Protein AF-A0A813NH40-F1 (afdb_monomer)

Mean predicted aligned error: 5.89 Å

InterPro domains:
  IPR031962 Domain of unknown function DUF4781 [PF16013] (97-171)

Organism: NCBI:txid104777

Foldseek 3Di:
DDPVVLVVVLQVVQVVLLVVCAPPQWDKDFLPPCLVVQLVVLLCQLPNDDPDDDPVSSVLSVLLSVLQSVAQDDPRMGIKDKWWKWKDAPDDDTDIWIKMWHDGNPVDPDSQTWIQTSNRDIARAPVSCVQAVADARMKIKTFPRNTFDNDPGTHIDIDGRNPRDDDPVVCVPPPD

Radius of gyration: 16.14 Å; Cα contacts (8 Å, |Δi|>4): 295; chains: 1; bounding box: 41×38×46 Å

Secondary structure (DSSP, 8-state):
--HHHHHHHHHHHHHHHHHHHTT-S-EEEETTT-HHHHHHHHHHHHH-S-SS--HHHHHHHHHHHHHHHHHHEETTEEEEEEEEEEEE-SSSS-EEEEEEEEE--SSS----EEEEETT--EESSHHHHHHH-B-TT-EEEEEGGG---SSSS--EEEEE-TT---B-TTGGGT--

Nearest PDB structures (foldseek):
  8day-assembly3_C  TM=4.175E-01  e=4.843E+00  Fusarium fujikuroi

Solvent-accessible surface area (backbone atoms only — not comparable to full-atom values): 10095 Å² total; per-residue (Å²): 117,55,72,69,62,47,54,54,53,44,51,54,50,52,37,52,53,30,60,74,49,44,85,54,81,56,47,78,37,46,64,83,82,36,53,66,58,54,40,53,49,48,37,37,67,75,72,41,91,66,97,73,78,54,73,71,54,49,49,55,35,49,56,41,43,52,49,46,55,70,56,8,41,47,90,67,30,27,34,38,38,81,46,61,37,35,34,40,46,106,68,62,81,66,47,77,44,52,32,39,35,22,36,48,69,77,91,60,96,64,88,52,32,35,36,32,40,86,86,54,53,76,24,82,34,60,67,51,35,68,71,57,65,28,52,68,53,23,35,39,37,36,43,44,88,77,39,74,41,80,52,99,63,61,50,66,46,78,46,81,24,63,87,44,87,51,84,51,85,72,52,90,78,78,76,130

Sequence (176 aa):
MDLVKWKENAKVSQQNFSNLLNDRVWEQYDSKNEKNLIWNKIAFVICGCKEVYADEEKKIIDELLEKCVKYGKKGDYIYIAFLFVCAYKNSDEGIQIPLIRVMKDDGKQSVDSYFIDHFGRVYFDWSNFLEENVLDGWWICVPKNGLYSVTEEVEIEFYNQTDKGKILKEVDKHCF

pLDDT: mean 87.05, std 13.87, range [34.22, 98.0]

Structure (mmCIF, N/CA/C/O backbone):
data_AF-A0A813NH40-F1
#
_entry.id   AF-A0A813NH40-F1
#
loop_
_atom_site.group_PDB
_atom_site.id
_atom_site.type_symbol
_atom_site.label_atom_id
_atom_site.label_alt_id
_atom_site.label_comp_id
_atom_site.label_asym_id
_atom_site.label_entity_id
_atom_site.label_seq_id
_atom_site.pdbx_PDB_ins_code
_atom_site.Cartn_x
_atom_site.Cartn_y
_atom_site.Cartn_z
_atom_site.occupancy
_atom_site.B_iso_or_equiv
_atom_site.auth_seq_id
_atom_site.auth_comp_id
_atom_site.auth_asym_id
_atom_site.auth_atom_id
_atom_site.pdbx_PDB_model_num
ATOM 1 N N . MET A 1 1 ? 6.278 -1.367 -24.260 1.00 77.12 1 MET A N 1
ATOM 2 C CA . MET A 1 1 ? 6.778 -0.080 -23.716 1.00 77.12 1 MET A CA 1
ATOM 3 C C . MET A 1 1 ? 8.206 -0.308 -23.246 1.00 77.12 1 MET A C 1
ATOM 5 O O . MET A 1 1 ? 8.440 -1.386 -22.731 1.00 77.12 1 MET A O 1
ATOM 9 N N . ASP A 1 2 ? 9.153 0.609 -23.464 1.00 88.94 2 ASP A N 1
ATOM 10 C CA . ASP A 1 2 ? 10.517 0.441 -22.929 1.00 88.94 2 ASP A CA 1
ATOM 11 C C . ASP A 1 2 ? 10.628 0.912 -21.466 1.00 88.94 2 ASP A C 1
ATOM 13 O O . ASP A 1 2 ? 9.738 1.586 -20.940 1.00 88.94 2 ASP A O 1
ATOM 17 N N . LEU A 1 3 ? 11.736 0.556 -20.808 1.00 90.44 3 LEU A N 1
ATOM 18 C CA . LEU A 1 3 ? 11.973 0.859 -19.396 1.00 90.44 3 LEU A CA 1
ATOM 19 C C . LEU A 1 3 ? 11.990 2.366 -19.097 1.00 90.44 3 LEU A C 1
ATOM 21 O O . LEU A 1 3 ? 11.545 2.768 -18.024 1.00 90.44 3 LEU A O 1
ATOM 25 N N . VAL A 1 4 ? 12.507 3.200 -20.003 1.00 93.12 4 VAL A N 1
ATOM 26 C CA . VAL A 1 4 ? 12.586 4.654 -19.790 1.00 93.12 4 VAL A CA 1
ATOM 27 C C . VAL A 1 4 ? 11.177 5.231 -19.767 1.00 93.12 4 VAL A C 1
ATOM 29 O O . VAL A 1 4 ? 10.793 5.870 -18.787 1.00 93.12 4 VAL A O 1
ATOM 32 N N . LYS A 1 5 ? 10.376 4.895 -20.781 1.00 92.75 5 LYS A N 1
ATOM 33 C CA . LYS A 1 5 ? 8.974 5.305 -20.870 1.00 92.75 5 LYS A CA 1
ATOM 34 C C . LYS A 1 5 ? 8.140 4.771 -19.704 1.00 92.75 5 LYS A C 1
ATOM 36 O O . LYS A 1 5 ? 7.295 5.485 -19.169 1.00 92.75 5 LYS A O 1
ATOM 41 N N . TRP A 1 6 ? 8.388 3.537 -19.257 1.00 94.06 6 TRP A N 1
ATOM 42 C CA . TRP A 1 6 ? 7.719 3.015 -18.065 1.00 94.06 6 TRP A CA 1
ATOM 43 C C . TRP A 1 6 ? 8.073 3.818 -16.807 1.00 94.06 6 TRP A C 1
ATOM 45 O O . TRP A 1 6 ? 7.172 4.145 -16.040 1.00 94.06 6 TRP A O 1
ATOM 55 N N . LYS A 1 7 ? 9.346 4.186 -16.592 1.00 95.19 7 LYS A N 1
ATOM 56 C CA . LYS A 1 7 ? 9.750 4.987 -15.420 1.00 95.19 7 LYS A CA 1
ATOM 57 C C . LYS A 1 7 ? 9.078 6.362 -15.398 1.00 95.19 7 LYS A C 1
ATOM 59 O O . LYS A 1 7 ? 8.712 6.836 -14.324 1.00 95.19 7 LYS A O 1
ATOM 64 N N . GLU A 1 8 ? 8.900 6.990 -16.557 1.00 95.06 8 GLU A N 1
ATOM 65 C CA . GLU A 1 8 ? 8.155 8.250 -16.689 1.00 95.06 8 GLU A CA 1
ATOM 66 C C . GLU A 1 8 ? 6.676 8.068 -16.320 1.00 95.06 8 GLU A C 1
ATOM 68 O O . GLU A 1 8 ? 6.154 8.791 -15.472 1.00 95.06 8 GLU A O 1
ATOM 73 N N . ASN A 1 9 ? 6.020 7.038 -16.857 1.00 94.56 9 ASN A N 1
ATOM 74 C CA . ASN A 1 9 ? 4.626 6.728 -16.528 1.00 94.56 9 ASN A CA 1
ATOM 75 C C . ASN A 1 9 ? 4.435 6.334 -15.053 1.00 94.56 9 ASN A C 1
ATOM 77 O O . ASN A 1 9 ? 3.431 6.690 -14.430 1.00 94.56 9 ASN A O 1
ATOM 81 N N . ALA A 1 10 ? 5.401 5.618 -14.476 1.00 95.25 10 ALA A N 1
ATOM 82 C CA . ALA A 1 10 ? 5.393 5.235 -13.072 1.00 95.25 10 ALA A CA 1
ATOM 83 C C . ALA A 1 10 ? 5.488 6.467 -12.163 1.00 95.25 10 ALA A C 1
ATOM 85 O O . ALA A 1 10 ? 4.719 6.552 -11.212 1.00 95.25 10 ALA A O 1
ATOM 86 N N . LYS A 1 11 ? 6.336 7.457 -12.489 1.00 95.75 11 LYS A N 1
ATOM 87 C CA . LYS A 1 11 ? 6.390 8.751 -11.779 1.00 95.75 11 LYS A CA 1
ATOM 88 C C . LYS A 1 11 ? 5.036 9.451 -11.767 1.00 95.75 11 LYS A C 1
ATOM 90 O O . LYS A 1 11 ? 4.557 9.830 -10.704 1.00 95.75 11 LYS A O 1
ATOM 95 N N . VAL A 1 12 ? 4.404 9.572 -12.936 1.00 95.38 12 VAL A N 1
ATOM 96 C CA . VAL A 1 12 ? 3.082 10.207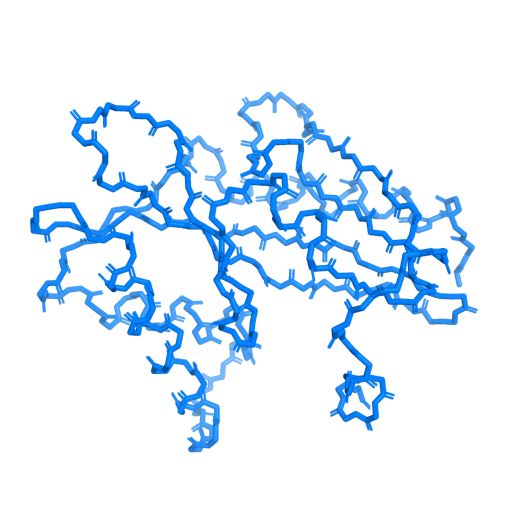 -13.065 1.00 95.38 12 VAL A CA 1
ATOM 97 C C . VAL A 1 12 ? 2.035 9.455 -12.240 1.00 95.38 12 VAL A C 1
ATOM 99 O O . VAL A 1 12 ? 1.257 10.071 -11.518 1.00 95.38 12 VAL A O 1
ATOM 102 N N . SER A 1 13 ? 2.048 8.121 -12.287 1.00 95.25 13 SER A N 1
ATOM 103 C CA . SER A 1 13 ? 1.128 7.292 -11.498 1.00 95.25 13 SER A CA 1
ATOM 104 C C . SER A 1 13 ? 1.333 7.492 -9.995 1.00 95.25 13 SER A C 1
ATOM 106 O O . SER A 1 13 ? 0.370 7.734 -9.274 1.00 95.25 13 SER A O 1
ATOM 108 N N . GLN A 1 14 ? 2.585 7.459 -9.527 1.00 95.56 14 GLN A N 1
ATOM 109 C CA . GLN A 1 14 ? 2.916 7.681 -8.119 1.00 95.56 14 GLN A CA 1
ATOM 110 C C . GLN A 1 14 ? 2.508 9.084 -7.653 1.00 95.56 14 GLN A C 1
ATOM 112 O O . GLN A 1 14 ? 1.966 9.223 -6.558 1.00 95.56 14 GLN A O 1
ATOM 117 N N . GLN A 1 15 ? 2.681 10.110 -8.493 1.00 94.81 15 GLN A N 1
ATOM 118 C CA . GLN A 1 15 ? 2.226 11.465 -8.177 1.00 94.81 15 GLN A CA 1
ATOM 119 C C . GLN A 1 15 ? 0.702 11.522 -8.055 1.00 94.81 15 GLN A C 1
ATOM 121 O O . GLN A 1 15 ? 0.183 12.122 -7.118 1.00 94.81 15 GLN A O 1
ATOM 126 N N . ASN A 1 16 ? -0.026 10.865 -8.961 1.00 93.81 16 ASN A N 1
ATOM 127 C CA . ASN A 1 16 ? -1.484 10.806 -8.897 1.00 93.81 16 ASN A CA 1
ATOM 128 C C . ASN A 1 16 ? -1.965 10.126 -7.609 1.00 93.81 16 ASN A C 1
ATOM 130 O O . ASN A 1 16 ? -2.877 10.636 -6.963 1.00 93.81 16 ASN A O 1
ATOM 134 N N . PHE A 1 17 ? -1.332 9.025 -7.191 1.00 92.50 17 PHE A N 1
ATOM 135 C CA . PHE A 1 17 ? -1.648 8.375 -5.915 1.00 92.50 17 PHE A CA 1
ATOM 136 C C . PHE A 1 17 ? 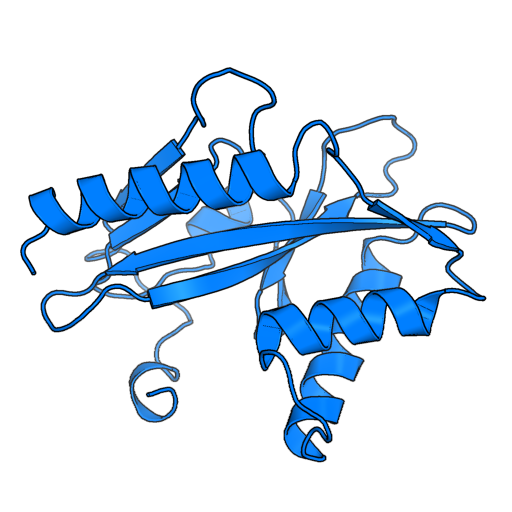-1.358 9.275 -4.712 1.00 92.50 17 PHE A C 1
ATOM 138 O O . PHE A 1 17 ? -2.211 9.405 -3.834 1.00 92.50 17 PHE A O 1
ATOM 145 N N . SER A 1 18 ? -0.207 9.953 -4.711 1.00 91.81 18 SER A N 1
ATOM 146 C CA . SER A 1 18 ? 0.152 10.939 -3.686 1.00 91.81 18 SER A CA 1
ATOM 147 C C . SER A 1 18 ? -0.904 12.045 -3.585 1.00 91.81 18 SER A C 1
ATOM 149 O O . SER A 1 18 ? -1.421 12.325 -2.506 1.00 91.81 18 SER A O 1
ATOM 151 N N . ASN A 1 19 ? -1.315 12.609 -4.725 1.00 90.31 19 ASN A N 1
ATOM 152 C CA . ASN A 1 19 ? -2.318 13.673 -4.793 1.00 90.31 19 ASN A CA 1
ATOM 153 C C . ASN A 1 19 ? -3.700 13.213 -4.296 1.00 90.31 19 ASN A C 1
ATOM 155 O O . ASN A 1 19 ? -4.407 13.984 -3.650 1.00 90.31 19 ASN A O 1
ATOM 159 N N . LEU A 1 20 ? -4.095 11.965 -4.576 1.00 87.12 20 LEU A N 1
ATOM 160 C CA . LEU A 1 20 ? -5.363 11.397 -4.096 1.00 87.12 20 LEU A CA 1
ATOM 161 C C . LEU A 1 20 ? -5.380 11.220 -2.570 1.00 87.12 20 LEU A C 1
ATOM 163 O O . LEU A 1 20 ? -6.429 11.376 -1.934 1.00 87.12 20 LEU A O 1
ATOM 167 N N . LEU A 1 21 ? -4.234 10.902 -1.967 1.00 82.56 21 LEU A N 1
ATOM 168 C CA . LEU A 1 21 ? -4.095 10.841 -0.512 1.00 82.56 21 LEU A CA 1
ATOM 169 C C . LEU A 1 21 ? -4.041 12.236 0.116 1.00 82.56 21 LEU A C 1
ATOM 171 O O . LEU A 1 21 ? -4.635 12.427 1.181 1.00 82.56 21 LEU A O 1
ATOM 175 N N . ASN A 1 22 ? -3.457 13.207 -0.592 1.00 81.56 22 ASN A N 1
ATOM 176 C CA . ASN A 1 22 ? -3.264 14.589 -0.157 1.00 81.56 22 ASN A CA 1
ATOM 177 C C . ASN A 1 22 ? -2.374 14.661 1.102 1.00 81.56 22 ASN A C 1
ATOM 179 O O . ASN A 1 22 ? -1.304 14.062 1.140 1.00 81.56 22 ASN A O 1
ATOM 183 N N . ASP A 1 23 ? -2.810 15.356 2.151 1.00 78.69 23 ASP A N 1
ATOM 184 C CA . ASP A 1 23 ? -2.113 15.498 3.433 1.00 78.69 23 ASP A CA 1
ATOM 185 C C . ASP A 1 23 ? -2.398 14.347 4.417 1.00 78.69 23 ASP A C 1
ATOM 187 O O . ASP A 1 23 ? -1.897 14.331 5.546 1.00 78.69 23 ASP A O 1
ATOM 191 N N . ARG A 1 24 ? -3.193 13.351 4.002 1.00 79.25 24 ARG A N 1
ATOM 192 C CA . ARG A 1 24 ? -3.588 12.227 4.856 1.00 79.25 24 ARG A CA 1
ATOM 193 C C . ARG A 1 24 ? -2.477 11.189 4.929 1.00 79.25 24 ARG A C 1
ATOM 195 O O . ARG A 1 24 ? -2.360 10.310 4.081 1.00 79.25 24 ARG A O 1
ATOM 202 N N . VAL A 1 25 ? -1.712 11.240 6.016 1.00 82.75 25 VAL A N 1
ATOM 203 C CA . VAL A 1 25 ? -0.731 10.195 6.361 1.00 82.75 25 VAL A CA 1
ATOM 204 C C . VAL A 1 25 ? -1.426 8.900 6.800 1.00 82.75 25 VAL A C 1
ATOM 206 O O . VAL A 1 25 ? -0.906 7.802 6.583 1.00 82.75 25 VAL A O 1
ATOM 209 N N . TRP A 1 26 ? -2.596 9.037 7.427 1.00 88.75 26 TRP A N 1
ATOM 210 C CA . TRP A 1 26 ? -3.402 7.937 7.936 1.00 88.75 26 TRP A CA 1
ATOM 211 C C . TRP A 1 26 ? -4.883 8.231 7.789 1.00 88.75 26 TRP A C 1
ATOM 213 O O . TRP A 1 26 ? -5.343 9.347 8.026 1.00 88.75 26 TRP A O 1
ATOM 223 N N . GLU A 1 27 ? 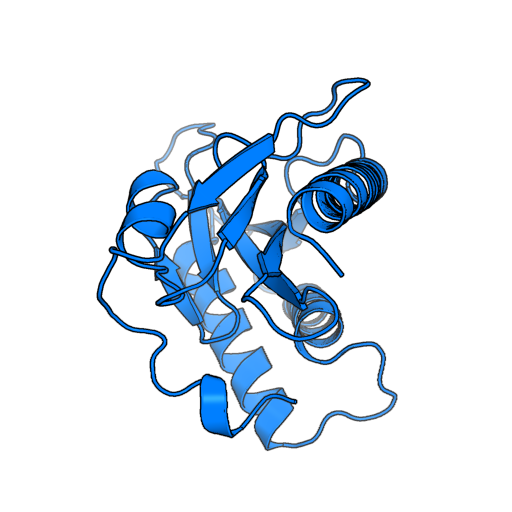-5.631 7.184 7.489 1.00 91.38 27 GLU A N 1
ATOM 224 C CA . GLU A 1 27 ? -7.062 7.140 7.708 1.00 91.38 27 GLU A CA 1
ATOM 225 C C . GLU A 1 27 ? -7.334 6.415 9.026 1.00 91.38 27 GLU A C 1
ATOM 227 O O . GLU A 1 27 ? -6.808 5.325 9.260 1.00 91.38 27 GLU A O 1
ATOM 232 N N . GLN A 1 28 ? -8.129 7.037 9.894 1.00 93.50 28 GLN A N 1
ATOM 233 C CA . GLN A 1 28 ? -8.474 6.510 11.209 1.00 93.50 28 GLN A CA 1
ATOM 234 C C . GLN A 1 28 ? -9.893 5.943 11.186 1.00 93.50 28 GLN A C 1
ATOM 236 O O . GLN A 1 28 ? -10.812 6.615 10.726 1.00 93.50 28 GLN A O 1
ATOM 241 N N . TYR A 1 29 ? -10.053 4.742 11.738 1.00 95.81 29 TYR A N 1
ATOM 242 C CA . TYR A 1 29 ? -11.330 4.038 11.842 1.00 95.81 29 TYR A CA 1
ATOM 243 C C . TYR A 1 29 ? -11.556 3.521 13.255 1.00 95.81 29 TYR A C 1
ATOM 245 O O . TYR A 1 29 ? -10.632 3.002 13.882 1.00 95.81 29 TYR A O 1
ATOM 253 N N . ASP A 1 30 ? -12.787 3.591 13.746 1.00 95.56 30 ASP A N 1
ATOM 254 C CA . ASP A 1 30 ? -13.213 2.873 14.942 1.00 95.56 30 ASP A CA 1
ATOM 255 C C . ASP A 1 30 ? -13.179 1.356 14.687 1.00 95.56 30 ASP A C 1
ATOM 257 O O . ASP A 1 30 ? -13.837 0.809 13.796 1.00 95.56 30 ASP A O 1
ATOM 261 N N . SER A 1 31 ? -12.403 0.650 15.507 1.00 90.12 31 SER A N 1
ATOM 262 C CA . SER A 1 31 ? -12.126 -0.780 15.352 1.00 90.12 31 SER A CA 1
ATOM 263 C C . SER A 1 31 ? -13.336 -1.692 15.578 1.00 90.12 31 SER A C 1
ATOM 265 O O . SER A 1 31 ? -13.262 -2.882 15.258 1.00 90.12 31 SER A O 1
ATOM 267 N N . LYS A 1 32 ? -14.437 -1.179 16.140 1.00 89.75 32 LYS A N 1
ATOM 268 C CA . LYS A 1 32 ? -15.666 -1.931 16.431 1.00 89.75 32 LYS A CA 1
ATOM 269 C C . LYS A 1 32 ? -16.769 -1.597 15.434 1.00 89.75 32 LYS A C 1
ATOM 271 O O . LYS A 1 32 ? -17.446 -2.508 14.966 1.00 89.75 32 LYS A O 1
ATOM 276 N N . ASN A 1 33 ? -16.922 -0.319 15.105 1.00 94.94 33 ASN A N 1
ATOM 277 C CA . ASN A 1 33 ? -18.082 0.198 14.386 1.00 94.94 33 ASN A CA 1
ATOM 278 C C . ASN A 1 33 ? -17.816 0.440 12.895 1.00 94.94 33 ASN A C 1
ATOM 280 O O . ASN A 1 33 ? -18.751 0.414 12.099 1.00 94.94 33 ASN A O 1
ATOM 284 N N . GLU A 1 34 ? -16.557 0.627 12.492 1.00 96.81 34 GLU A N 1
ATOM 285 C CA . GLU A 1 34 ? -16.212 1.074 11.134 1.00 96.81 34 GLU A CA 1
ATOM 286 C C . GLU A 1 34 ? -15.453 0.026 10.311 1.00 96.81 34 GLU A C 1
ATOM 288 O O . GLU A 1 34 ? -14.936 0.320 9.233 1.00 96.81 34 GLU A O 1
ATOM 293 N N . LYS A 1 35 ? -15.447 -1.241 10.750 1.00 95.50 35 LYS A N 1
ATOM 294 C CA . LYS A 1 35 ? -14.833 -2.349 9.993 1.00 95.50 35 LYS A CA 1
ATOM 295 C C . LYS A 1 35 ? -15.356 -2.460 8.560 1.00 95.50 35 LYS A C 1
ATOM 297 O O . LYS A 1 35 ? -14.573 -2.743 7.661 1.00 95.50 35 LYS A O 1
ATOM 302 N N . ASN A 1 36 ? -16.641 -2.184 8.334 1.00 96.19 36 ASN A N 1
ATOM 303 C CA . ASN A 1 36 ? -17.232 -2.197 6.992 1.00 96.19 36 ASN A CA 1
ATOM 304 C C . ASN A 1 36 ? -16.656 -1.101 6.078 1.00 96.19 36 ASN A C 1
ATOM 306 O O . ASN A 1 36 ? -16.586 -1.295 4.868 1.00 96.19 36 ASN A O 1
ATOM 310 N N . LEU A 1 37 ? -16.210 0.036 6.627 1.00 96.62 37 LEU A N 1
ATOM 311 C CA . LEU A 1 37 ? -15.556 1.081 5.834 1.00 96.62 37 LEU A CA 1
ATOM 312 C C . LEU A 1 37 ? -14.165 0.630 5.380 1.00 96.62 37 LEU A C 1
ATOM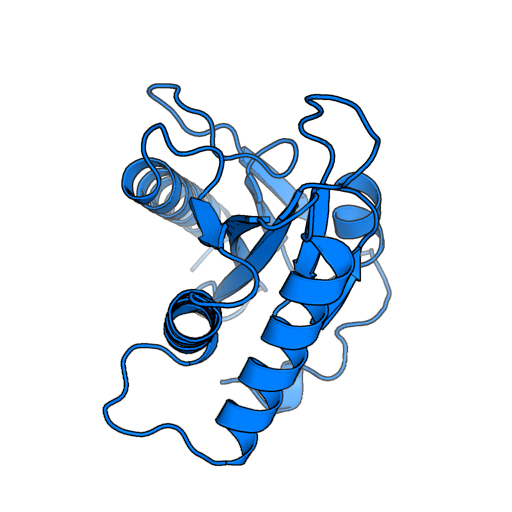 314 O O . LEU A 1 37 ? -13.815 0.804 4.213 1.00 96.62 37 LEU A O 1
ATOM 318 N N . ILE A 1 38 ? -13.410 -0.015 6.275 1.00 96.38 38 ILE A N 1
ATOM 319 C CA . ILE A 1 38 ? -12.119 -0.628 5.939 1.00 96.38 38 ILE A CA 1
ATOM 320 C C . ILE A 1 38 ? -12.325 -1.727 4.889 1.00 96.38 38 ILE A C 1
ATOM 322 O O . ILE A 1 38 ? -11.624 -1.744 3.880 1.00 96.38 38 ILE A O 1
ATOM 326 N N . TRP A 1 39 ? -13.325 -2.593 5.090 1.00 97.19 39 TRP A N 1
ATOM 327 C CA . TRP A 1 39 ? -13.692 -3.657 4.155 1.00 97.19 39 TRP A CA 1
ATOM 328 C C . TRP A 1 39 ? -13.945 -3.106 2.750 1.00 97.19 39 TRP A C 1
ATOM 330 O O . TRP A 1 39 ? -13.314 -3.548 1.797 1.00 97.19 39 TRP A O 1
ATOM 340 N N . ASN A 1 40 ? -14.790 -2.076 2.624 1.00 95.75 40 ASN A N 1
ATOM 341 C CA . ASN A 1 40 ? -15.116 -1.458 1.336 1.00 95.75 40 ASN A CA 1
ATOM 342 C C . ASN A 1 40 ? -13.885 -0.870 0.637 1.00 95.75 40 ASN A C 1
ATOM 344 O O . ASN A 1 40 ? -13.783 -0.931 -0.588 1.00 95.75 40 ASN A O 1
ATOM 348 N N . LYS A 1 41 ? -12.939 -0.312 1.399 1.00 94.50 41 LYS A N 1
ATOM 349 C CA . LYS A 1 41 ? -11.688 0.211 0.838 1.00 94.50 41 LYS A CA 1
ATOM 350 C C . LYS A 1 41 ? -10.776 -0.891 0.340 1.00 94.50 41 LYS A C 1
ATOM 352 O O . LYS A 1 41 ? -10.270 -0.778 -0.770 1.00 94.50 41 LYS A O 1
ATOM 357 N N . ILE A 1 42 ? -10.603 -1.955 1.120 1.00 96.44 42 ILE A N 1
ATOM 358 C CA . ILE A 1 42 ? -9.840 -3.128 0.686 1.00 96.44 42 ILE A CA 1
ATOM 359 C C . ILE A 1 42 ? -10.491 -3.720 -0.567 1.00 96.44 42 ILE A C 1
ATOM 361 O O . ILE A 1 42 ? -9.800 -3.937 -1.555 1.00 96.44 42 ILE A O 1
ATOM 365 N N . ALA A 1 43 ? -11.813 -3.892 -0.573 1.00 96.12 43 ALA A N 1
ATOM 366 C CA . ALA A 1 43 ? -12.556 -4.406 -1.718 1.00 96.12 43 ALA A CA 1
ATOM 367 C C . ALA A 1 43 ? -12.322 -3.566 -2.981 1.00 96.12 43 ALA A C 1
ATOM 369 O O . ALA A 1 43 ? -11.929 -4.101 -4.014 1.00 96.12 43 ALA A O 1
ATOM 370 N N . PHE A 1 44 ? -12.464 -2.242 -2.881 1.00 93.75 44 PHE A N 1
ATOM 371 C CA . PHE A 1 44 ? -12.215 -1.341 -4.004 1.00 93.75 44 PHE A CA 1
ATOM 372 C C . PHE A 1 44 ? -10.763 -1.403 -4.492 1.00 93.75 44 PHE A C 1
ATOM 374 O O . PHE A 1 44 ? -10.515 -1.430 -5.693 1.00 93.75 44 PHE A O 1
ATOM 381 N N . VAL A 1 45 ? -9.797 -1.423 -3.574 1.00 91.69 45 VAL A N 1
ATOM 382 C CA . VAL A 1 45 ? -8.370 -1.397 -3.912 1.00 91.69 45 VAL A CA 1
ATOM 383 C C . VAL A 1 45 ? -7.895 -2.721 -4.524 1.00 91.69 45 VAL A C 1
ATOM 385 O O . VAL A 1 45 ? -7.048 -2.706 -5.412 1.00 91.69 45 VAL A O 1
ATOM 388 N N . ILE A 1 46 ? -8.426 -3.854 -4.062 1.00 92.31 46 ILE A N 1
ATOM 389 C CA . ILE A 1 46 ? -8.011 -5.197 -4.494 1.00 92.31 46 ILE A CA 1
ATOM 390 C C . ILE A 1 46 ? -8.792 -5.659 -5.727 1.00 92.31 46 ILE A C 1
ATOM 392 O O . ILE A 1 46 ? -8.211 -6.226 -6.648 1.00 92.31 46 ILE A O 1
ATOM 396 N N . CYS A 1 47 ? -10.101 -5.415 -5.753 1.00 91.50 47 CYS A N 1
ATOM 397 C CA . CYS A 1 47 ? -11.013 -5.964 -6.756 1.00 91.50 47 CYS A CA 1
ATOM 398 C C . CYS A 1 47 ? -11.591 -4.898 -7.702 1.00 91.50 47 CYS A C 1
ATOM 400 O O . CYS A 1 47 ? -12.259 -5.254 -8.673 1.00 91.50 47 CYS A O 1
ATOM 402 N N . GLY A 1 48 ? -11.358 -3.608 -7.451 1.00 90.06 48 GLY A N 1
ATOM 403 C CA . GLY A 1 48 ? -11.984 -2.512 -8.192 1.00 90.06 48 GLY A CA 1
ATOM 404 C C . GLY A 1 48 ? -13.432 -2.242 -7.767 1.00 90.06 48 GLY A C 1
ATOM 405 O O . GLY A 1 48 ? -13.984 -2.889 -6.880 1.00 90.06 48 GLY A O 1
ATOM 406 N N . CYS A 1 49 ? -14.069 -1.261 -8.410 1.00 89.00 49 CYS A N 1
ATOM 407 C CA . CYS A 1 49 ? -15.473 -0.933 -8.156 1.00 89.00 49 CYS A CA 1
ATOM 408 C C . CYS A 1 49 ? -16.397 -1.994 -8.767 1.00 89.00 49 CYS A C 1
ATOM 410 O O . CYS A 1 49 ? -16.435 -2.148 -9.989 1.00 89.00 49 CYS A O 1
ATOM 412 N N . LYS A 1 50 ? -17.155 -2.702 -7.925 1.00 89.94 50 LYS A N 1
ATOM 413 C CA . LYS A 1 50 ? -18.129 -3.719 -8.341 1.00 89.94 50 LYS A CA 1
ATOM 414 C C . LYS A 1 50 ? -19.434 -3.559 -7.570 1.00 89.94 50 LYS A C 1
ATOM 416 O O . LYS A 1 50 ? -19.421 -3.197 -6.397 1.00 89.94 50 LYS A O 1
ATOM 421 N N . GLU A 1 51 ? -20.552 -3.881 -8.219 1.00 88.19 51 GLU A N 1
ATOM 422 C CA . GLU A 1 51 ? -21.854 -3.962 -7.541 1.00 88.19 51 GLU A CA 1
ATOM 423 C C . GLU A 1 51 ? -21.911 -5.158 -6.581 1.00 88.19 51 GLU A C 1
ATOM 425 O O . GLU A 1 51 ? -22.476 -5.062 -5.494 1.00 88.19 51 GLU A O 1
ATOM 430 N N . VAL A 1 52 ? -21.301 -6.283 -6.976 1.00 92.75 52 VAL A N 1
ATOM 431 C CA . VAL A 1 52 ? -21.250 -7.523 -6.196 1.00 92.75 52 VAL A CA 1
ATOM 432 C C . VAL A 1 52 ? -19.873 -8.166 -6.351 1.00 92.75 52 VAL A C 1
ATOM 434 O O . VAL A 1 52 ? -19.387 -8.336 -7.468 1.00 92.75 52 VAL A O 1
ATOM 437 N N . TYR A 1 53 ? -19.267 -8.547 -5.226 1.00 92.88 53 TYR A N 1
ATOM 438 C CA . TYR A 1 53 ? -18.024 -9.321 -5.181 1.00 92.88 53 TYR A CA 1
ATOM 439 C C . TYR A 1 53 ? -18.324 -10.823 -5.124 1.00 92.88 53 TYR A C 1
ATOM 441 O O . TYR A 1 53 ? -19.280 -11.241 -4.456 1.00 92.88 53 TYR A O 1
ATOM 449 N N . ALA A 1 54 ? -17.507 -11.632 -5.799 1.00 95.69 54 ALA A N 1
ATOM 450 C CA . ALA A 1 54 ? -17.578 -13.090 -5.718 1.00 95.69 54 ALA A CA 1
ATOM 451 C C . ALA A 1 54 ? -17.160 -13.592 -4.323 1.00 95.69 54 ALA A C 1
ATOM 453 O O . ALA A 1 54 ? -16.510 -12.878 -3.557 1.00 95.69 54 ALA A O 1
ATOM 454 N N . ASP A 1 55 ? -17.523 -14.824 -3.968 1.00 96.19 55 ASP A N 1
ATOM 455 C CA . ASP A 1 55 ? -17.250 -15.349 -2.624 1.00 96.19 55 ASP A CA 1
ATOM 456 C C . ASP A 1 55 ? -15.753 -15.583 -2.375 1.00 96.19 55 ASP A C 1
ATOM 458 O O . ASP A 1 55 ? -15.279 -15.411 -1.253 1.00 96.19 55 ASP A O 1
ATOM 462 N N . GLU A 1 56 ? -14.985 -15.909 -3.415 1.00 93.62 56 GLU A N 1
ATOM 463 C CA . GLU A 1 56 ? -13.523 -15.988 -3.356 1.00 93.62 56 GLU A CA 1
ATOM 464 C C . GLU A 1 56 ? -12.894 -14.616 -3.082 1.00 93.62 56 GLU A C 1
ATOM 466 O O . GLU A 1 56 ? -11.977 -14.508 -2.272 1.00 93.62 56 GLU A O 1
ATOM 471 N N . GLU A 1 57 ? -13.423 -13.556 -3.699 1.00 94.94 57 GLU A N 1
ATOM 472 C CA . GLU A 1 57 ? -12.959 -12.183 -3.477 1.00 94.94 57 GLU A CA 1
ATOM 473 C C . GLU A 1 57 ? -13.265 -11.728 -2.052 1.00 94.94 57 GLU A C 1
ATOM 475 O O . GLU A 1 57 ? -12.388 -11.199 -1.374 1.00 94.94 57 GLU A O 1
ATOM 480 N N . LYS A 1 58 ? -14.484 -11.990 -1.563 1.00 96.44 58 LYS A N 1
ATOM 481 C CA . LYS A 1 58 ? -14.870 -11.666 -0.182 1.00 96.44 58 LYS A CA 1
ATOM 482 C C . LYS A 1 58 ? -13.942 -12.324 0.830 1.00 96.44 58 LYS A C 1
ATOM 484 O O . LYS A 1 58 ? -13.515 -11.645 1.752 1.00 96.44 58 LYS A O 1
ATOM 489 N N . LYS A 1 59 ? -13.570 -13.595 0.630 1.00 96.38 59 LYS A N 1
ATOM 490 C CA . LYS A 1 59 ? -12.610 -14.288 1.507 1.00 96.38 59 LYS A CA 1
ATOM 491 C C . LYS A 1 59 ? -11.263 -13.572 1.554 1.00 96.38 59 LYS A C 1
ATOM 493 O O . LYS A 1 59 ? -10.743 -13.348 2.640 1.00 96.38 59 LYS A O 1
ATOM 498 N N . ILE A 1 60 ? -10.729 -13.162 0.401 1.00 95.69 60 ILE A N 1
ATOM 499 C CA . ILE A 1 60 ? -9.471 -12.401 0.340 1.00 95.69 60 ILE A CA 1
ATOM 500 C C . ILE A 1 60 ? -9.619 -11.066 1.084 1.00 95.69 60 ILE A C 1
ATOM 502 O O . ILE A 1 60 ? -8.755 -10.699 1.880 1.00 95.69 60 ILE A O 1
ATOM 506 N N . ILE A 1 61 ? -10.723 -10.348 0.863 1.00 97.19 61 ILE A N 1
ATOM 507 C CA . ILE A 1 61 ? -10.991 -9.060 1.515 1.00 97.19 61 ILE A CA 1
ATOM 508 C C . ILE A 1 61 ? -11.118 -9.232 3.037 1.00 97.19 61 ILE A C 1
ATOM 510 O O . ILE A 1 61 ? -10.534 -8.449 3.787 1.00 97.19 61 ILE A O 1
ATOM 514 N N . ASP A 1 62 ? -11.826 -10.265 3.494 1.00 97.62 62 ASP A N 1
ATOM 515 C CA . ASP A 1 62 ? -12.003 -10.591 4.909 1.00 97.62 62 ASP A CA 1
ATOM 516 C C . ASP A 1 62 ? -10.661 -10.934 5.568 1.00 97.62 62 ASP A C 1
ATOM 518 O O . ASP A 1 62 ? -10.328 -10.378 6.615 1.00 97.62 62 ASP A O 1
ATOM 522 N N . GLU A 1 63 ? -9.832 -11.763 4.928 1.00 97.44 63 GLU A N 1
ATOM 523 C CA . GLU A 1 63 ? -8.492 -12.101 5.421 1.00 97.44 63 GLU A CA 1
ATOM 524 C C . GLU A 1 63 ? -7.579 -10.868 5.530 1.00 97.44 63 GLU A C 1
ATOM 526 O O . GLU A 1 63 ? -6.822 -10.714 6.498 1.00 97.44 63 GLU A O 1
ATOM 531 N N . LEU A 1 64 ? -7.636 -9.967 4.546 1.00 98.00 64 LEU A N 1
ATOM 532 C CA . LEU A 1 64 ? -6.894 -8.707 4.577 1.00 98.00 64 LEU A CA 1
ATOM 533 C C . LEU A 1 64 ? -7.414 -7.780 5.679 1.00 98.00 64 LEU A C 1
ATOM 535 O O . LEU A 1 64 ? -6.609 -7.195 6.409 1.00 98.00 64 LEU A O 1
ATOM 539 N N . LEU A 1 65 ? -8.735 -7.676 5.851 1.00 97.56 65 LEU A N 1
ATOM 540 C CA . LEU A 1 65 ? -9.353 -6.904 6.927 1.00 97.56 65 LEU A CA 1
ATOM 541 C C . LEU A 1 65 ? -8.925 -7.432 8.298 1.00 97.56 65 LEU A C 1
ATOM 543 O O . LEU A 1 65 ? -8.540 -6.644 9.163 1.00 97.56 65 LEU A O 1
ATOM 547 N N . GLU A 1 66 ? -8.947 -8.748 8.504 1.00 97.00 66 GLU A N 1
ATOM 548 C CA . GLU A 1 66 ? -8.506 -9.371 9.752 1.00 97.00 66 GLU A CA 1
ATOM 549 C C . GLU A 1 66 ? -7.052 -9.023 10.073 1.00 97.00 66 GLU A C 1
ATOM 551 O O . GLU A 1 66 ? -6.738 -8.670 11.213 1.00 97.00 66 GLU A O 1
ATOM 556 N N . LYS A 1 67 ? -6.165 -9.041 9.071 1.00 97.25 67 LYS A N 1
ATOM 557 C CA . LYS A 1 67 ? -4.770 -8.612 9.239 1.00 97.25 67 LYS A CA 1
ATOM 558 C C . LYS A 1 67 ? -4.682 -7.120 9.560 1.00 97.25 67 LYS A C 1
ATOM 560 O O . LYS A 1 67 ? -3.972 -6.755 10.495 1.00 97.25 67 LYS A O 1
ATOM 565 N N . CYS A 1 68 ? -5.444 -6.264 8.884 1.00 96.31 68 CYS A N 1
ATOM 566 C CA . CYS A 1 68 ? -5.472 -4.832 9.189 1.00 96.31 68 CYS A CA 1
ATOM 567 C C . CYS A 1 68 ? -5.911 -4.564 10.635 1.00 96.31 68 CYS A C 1
ATOM 569 O O . CYS A 1 68 ? -5.270 -3.793 11.344 1.00 96.31 68 CYS A O 1
ATOM 571 N N . VAL A 1 69 ? -6.958 -5.249 11.102 1.00 94.81 69 VAL A N 1
ATOM 572 C CA . VAL A 1 69 ? -7.448 -5.144 12.484 1.00 94.81 69 VAL A CA 1
ATOM 573 C C . VAL A 1 69 ? -6.422 -5.698 13.473 1.00 94.81 69 VAL A C 1
ATOM 575 O O . VAL A 1 69 ? -6.208 -5.109 14.527 1.00 94.81 69 VAL A O 1
ATOM 578 N N . LYS A 1 70 ? -5.777 -6.824 13.162 1.00 94.38 70 LYS A N 1
ATOM 579 C CA . LYS A 1 70 ? -4.797 -7.458 14.050 1.00 94.38 70 LYS A CA 1
ATOM 580 C C . LYS A 1 70 ? -3.537 -6.610 14.227 1.00 94.38 70 LYS A C 1
ATOM 582 O O . LYS A 1 70 ? -3.053 -6.487 15.347 1.00 94.38 70 LYS A O 1
ATOM 587 N N . TYR A 1 71 ? -2.993 -6.079 13.134 1.00 93.62 71 TYR A N 1
ATOM 588 C CA . TYR A 1 71 ? -1.692 -5.402 13.125 1.00 93.62 71 TYR A CA 1
ATOM 589 C C . TYR A 1 71 ? -1.792 -3.879 13.267 1.00 93.62 71 TYR A C 1
ATOM 591 O O . TYR A 1 71 ? -0.839 -3.264 13.734 1.00 93.62 71 TYR A O 1
ATOM 599 N N . GLY A 1 72 ? -2.922 -3.279 12.880 1.00 91.81 72 GLY A N 1
ATOM 600 C CA . GLY A 1 72 ? -3.127 -1.828 12.863 1.00 91.81 72 GLY A CA 1
ATOM 601 C C . GLY A 1 72 ? -3.921 -1.257 14.033 1.00 91.81 72 GLY A C 1
ATOM 602 O O . GLY A 1 72 ? -4.160 -0.049 14.068 1.00 91.81 72 GLY A O 1
ATOM 603 N N . LYS A 1 73 ? -4.398 -2.102 14.956 1.00 90.81 73 LYS A N 1
ATOM 604 C CA . LYS A 1 73 ? -5.219 -1.657 16.084 1.00 90.81 73 LYS A CA 1
ATOM 605 C C . LYS A 1 73 ? -4.366 -0.981 17.155 1.00 90.81 73 LYS A C 1
ATOM 607 O O . LYS A 1 73 ? -3.441 -1.586 17.683 1.00 90.81 73 LYS A O 1
ATOM 612 N N . LYS A 1 74 ? -4.771 0.234 17.524 1.00 89.06 74 LYS A N 1
ATOM 613 C CA . LYS A 1 74 ? -4.211 1.057 18.597 1.00 89.06 74 LYS A CA 1
ATOM 614 C C . LYS 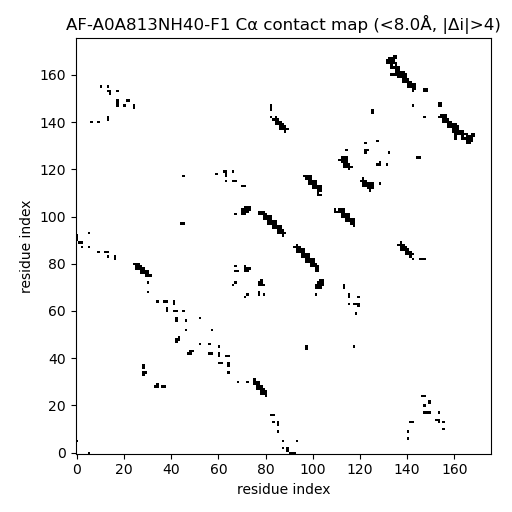A 1 74 ? -5.346 1.572 19.476 1.00 89.06 74 LYS A C 1
ATOM 616 O O . LYS A 1 74 ? -6.114 2.454 19.086 1.00 89.06 74 LYS A O 1
ATOM 621 N N . GLY A 1 75 ? -5.490 0.982 20.661 1.00 88.81 75 GLY A N 1
ATOM 622 C CA . GLY A 1 75 ? -6.663 1.208 21.509 1.00 88.81 75 GLY A CA 1
ATOM 623 C C . GLY A 1 75 ? -7.960 0.793 20.804 1.00 88.81 75 GLY A C 1
ATOM 624 O O . GLY A 1 75 ? -8.095 -0.352 20.369 1.00 88.81 75 GLY A O 1
ATOM 625 N N . ASP A 1 76 ? -8.914 1.718 20.690 1.00 92.81 76 ASP A N 1
ATOM 626 C CA . ASP A 1 76 ? -10.189 1.496 19.995 1.00 92.81 76 ASP A CA 1
ATOM 627 C C . ASP A 1 76 ? -10.144 1.833 18.496 1.00 92.81 76 ASP A C 1
ATOM 629 O O . ASP A 1 76 ? -11.140 1.608 17.810 1.00 92.81 76 ASP A O 1
ATOM 633 N N . TYR A 1 77 ? -9.011 2.298 17.961 1.00 93.81 77 TYR A N 1
ATOM 634 C CA . TYR A 1 77 ? -8.893 2.742 16.570 1.00 93.81 77 TYR A CA 1
ATOM 635 C C . TYR A 1 77 ? -7.956 1.868 15.733 1.00 93.81 77 TYR A C 1
ATOM 637 O O . TYR A 1 77 ? -7.118 1.139 16.261 1.00 93.81 77 TYR A O 1
ATOM 645 N N . ILE A 1 78 ? -8.098 1.957 14.413 1.00 94.06 78 ILE A N 1
ATOM 646 C CA . ILE A 1 78 ? -7.203 1.379 13.407 1.00 94.06 78 ILE A CA 1
ATOM 647 C C . ILE A 1 78 ? -6.741 2.510 12.492 1.00 94.06 78 ILE A C 1
ATOM 649 O O . ILE A 1 78 ? -7.566 3.295 12.027 1.00 94.06 78 ILE A O 1
ATOM 653 N N . TYR A 1 79 ? -5.438 2.573 12.224 1.00 92.81 79 TYR A N 1
ATOM 654 C CA . TYR A 1 79 ? -4.841 3.552 11.315 1.00 92.81 79 TYR A CA 1
ATOM 655 C C . TYR A 1 79 ? -4.301 2.836 10.081 1.00 92.81 79 TYR A C 1
ATOM 657 O O . TYR A 1 79 ? -3.397 2.003 10.191 1.00 92.81 79 TYR A O 1
ATOM 665 N N . ILE A 1 80 ? -4.863 3.153 8.918 1.00 93.69 80 ILE A N 1
ATOM 666 C CA . ILE A 1 80 ? -4.568 2.490 7.645 1.00 93.69 80 ILE A CA 1
ATOM 667 C C . ILE A 1 80 ? -4.245 3.523 6.564 1.00 93.69 80 ILE A C 1
ATOM 669 O O . ILE A 1 80 ? -4.766 4.637 6.573 1.00 93.69 80 ILE A O 1
ATOM 673 N N . ALA A 1 81 ? -3.379 3.158 5.630 1.00 92.75 81 ALA A N 1
ATOM 674 C CA . ALA A 1 81 ? -3.141 3.891 4.396 1.00 92.75 81 ALA A CA 1
ATOM 675 C C . ALA A 1 81 ? -2.947 2.889 3.253 1.00 92.75 81 ALA A C 1
ATOM 677 O O . ALA A 1 81 ? -2.514 1.760 3.478 1.00 92.75 81 ALA A O 1
ATOM 678 N N . PHE A 1 82 ? -3.259 3.297 2.027 1.00 93.12 82 PHE A N 1
ATOM 679 C CA . PHE A 1 82 ? -3.089 2.460 0.841 1.00 93.12 82 PHE A CA 1
ATOM 680 C C . PHE A 1 82 ? -1.994 3.049 -0.037 1.00 93.12 82 PHE A C 1
ATOM 682 O O . PHE A 1 82 ? -2.035 4.225 -0.392 1.00 93.12 82 PHE A O 1
ATOM 689 N N . LEU A 1 83 ? -1.012 2.221 -0.364 1.00 94.06 83 LEU A N 1
ATOM 690 C CA . LEU A 1 83 ? 0.083 2.526 -1.270 1.00 94.06 83 LEU A CA 1
ATOM 691 C C . LEU A 1 83 ? -0.049 1.680 -2.532 1.00 94.06 83 LEU A C 1
ATOM 693 O O . LEU A 1 83 ? -0.705 0.638 -2.520 1.00 94.06 83 LEU A O 1
ATOM 697 N N . PHE A 1 84 ? 0.618 2.097 -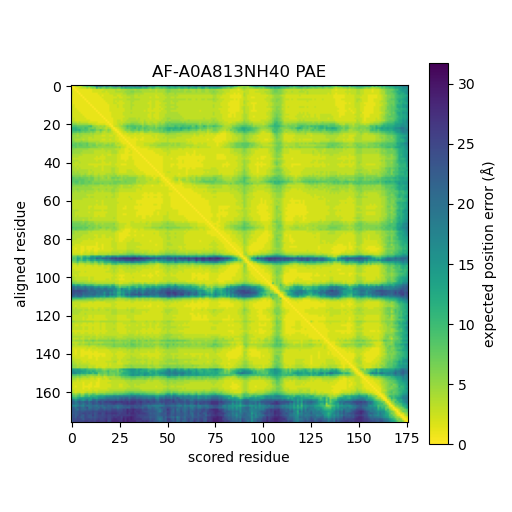3.605 1.00 94.81 84 PHE A N 1
ATOM 698 C CA . PHE A 1 84 ? 0.665 1.329 -4.843 1.00 94.81 84 PHE A CA 1
ATOM 699 C C . PHE A 1 84 ? 2.106 1.152 -5.315 1.00 94.81 84 PHE A C 1
ATOM 701 O O . PHE A 1 84 ? 2.888 2.100 -5.392 1.00 94.81 84 PHE A O 1
ATOM 708 N N . VAL A 1 85 ? 2.453 -0.086 -5.650 1.00 95.38 85 VAL A N 1
ATOM 709 C CA . VAL A 1 85 ? 3.717 -0.471 -6.275 1.00 95.38 85 VAL A CA 1
ATOM 710 C C . VAL A 1 85 ? 3.479 -0.536 -7.776 1.00 95.38 85 VAL A C 1
ATOM 712 O O . VAL A 1 85 ? 2.677 -1.347 -8.233 1.00 95.38 85 VAL A O 1
ATOM 715 N N . CYS A 1 86 ? 4.172 0.287 -8.559 1.00 95.19 86 CYS A N 1
ATOM 716 C CA . CYS A 1 86 ? 4.158 0.123 -10.012 1.00 95.19 86 CYS A CA 1
ATOM 717 C C . CYS A 1 86 ? 5.234 -0.903 -10.377 1.00 95.19 86 CYS A C 1
ATOM 719 O O . CYS A 1 86 ? 6.387 -0.712 -9.991 1.00 95.19 86 CYS A O 1
ATOM 721 N N . ALA A 1 87 ? 4.900 -1.951 -11.125 1.00 92.81 87 ALA A N 1
ATOM 722 C CA . ALA A 1 87 ? 5.838 -2.995 -11.529 1.00 92.81 87 ALA A CA 1
ATOM 723 C C . ALA A 1 87 ? 5.908 -3.148 -13.057 1.00 92.81 87 ALA A C 1
ATOM 725 O O . ALA A 1 87 ? 4.933 -2.901 -13.766 1.00 92.81 87 ALA A O 1
ATOM 726 N N . TYR A 1 88 ? 7.075 -3.536 -13.569 1.00 91.12 88 TYR A N 1
ATOM 727 C CA . TYR A 1 88 ? 7.329 -3.764 -14.992 1.00 91.12 88 TYR A CA 1
ATOM 728 C C . TYR A 1 88 ? 8.295 -4.922 -15.235 1.00 91.12 88 TYR A C 1
ATOM 730 O O . TYR A 1 88 ? 9.375 -4.970 -14.657 1.00 91.12 88 TYR A O 1
ATOM 738 N N . LYS A 1 89 ? 7.943 -5.815 -16.154 1.00 88.62 89 LYS A N 1
ATOM 739 C CA . LYS A 1 89 ? 8.815 -6.845 -16.736 1.00 88.62 89 LYS A CA 1
ATOM 740 C C . LYS A 1 89 ? 8.753 -6.677 -18.250 1.00 88.62 89 LYS A C 1
ATOM 742 O O . LYS A 1 89 ? 7.835 -6.036 -18.736 1.00 88.62 89 LYS A O 1
ATOM 747 N N . ASN A 1 90 ? 9.750 -7.168 -18.987 1.00 74.56 90 ASN A N 1
ATOM 748 C CA . ASN A 1 90 ? 10.031 -6.830 -20.399 1.00 74.56 90 ASN A CA 1
ATOM 749 C C . ASN A 1 90 ? 8.966 -7.252 -21.454 1.00 74.56 90 ASN A C 1
ATOM 751 O O . ASN A 1 90 ? 9.304 -7.573 -22.591 1.00 74.56 90 ASN A O 1
ATOM 755 N N . SER A 1 91 ? 7.684 -7.208 -21.118 1.00 62.88 91 SER A N 1
ATOM 756 C CA . SER A 1 91 ? 6.520 -7.430 -21.969 1.00 62.88 91 SER A CA 1
ATOM 757 C C . SER A 1 91 ? 5.301 -6.760 -21.311 1.00 62.88 91 SER A C 1
ATOM 759 O O . SER A 1 91 ? 5.088 -6.948 -20.117 1.00 62.88 91 SER A O 1
ATOM 761 N N . ASP A 1 92 ? 4.529 -6.008 -22.105 1.00 65.00 92 ASP A N 1
ATOM 762 C CA . ASP A 1 92 ? 3.256 -5.325 -21.779 1.00 65.00 92 ASP A CA 1
ATOM 763 C C . ASP A 1 92 ? 3.273 -4.037 -20.928 1.00 65.00 92 ASP A C 1
ATOM 765 O O . ASP A 1 92 ? 4.316 -3.434 -20.642 1.00 65.00 92 ASP A O 1
ATOM 769 N N . GLU A 1 93 ? 2.061 -3.512 -20.696 1.00 74.19 93 GLU A N 1
ATOM 770 C CA . GLU A 1 93 ? 1.775 -2.374 -19.825 1.00 74.19 93 GLU A CA 1
ATOM 771 C C . GLU A 1 93 ? 2.164 -2.728 -18.384 1.00 74.19 93 GLU A C 1
ATOM 773 O O . GLU A 1 93 ? 1.909 -3.829 -17.903 1.00 74.19 93 GLU A O 1
ATOM 778 N N . GLY A 1 94 ? 2.836 -1.800 -17.697 1.00 84.69 94 GLY A N 1
ATOM 779 C CA . GLY A 1 94 ? 3.196 -2.003 -16.296 1.00 84.69 94 GLY A CA 1
ATOM 780 C C . GLY A 1 94 ? 1.952 -2.174 -15.424 1.00 84.69 94 GLY A C 1
ATOM 781 O O . GLY A 1 94 ? 0.886 -1.651 -15.738 1.00 84.69 94 GLY A O 1
ATOM 782 N N . ILE A 1 95 ? 2.106 -2.869 -14.305 1.00 89.81 95 ILE A N 1
ATOM 783 C CA . ILE A 1 95 ? 1.001 -3.211 -13.406 1.00 89.81 95 ILE A CA 1
ATOM 784 C C . ILE A 1 95 ? 1.079 -2.370 -12.136 1.00 89.81 95 ILE A C 1
ATOM 786 O O . ILE A 1 95 ? 2.154 -1.899 -11.759 1.00 89.81 95 ILE A O 1
ATOM 790 N N . GLN A 1 96 ? -0.054 -2.180 -11.470 1.00 92.00 96 GLN A N 1
ATOM 791 C CA . GLN A 1 96 ? -0.141 -1.475 -10.194 1.00 92.00 96 GLN A CA 1
ATOM 792 C C . GLN A 1 96 ? -0.625 -2.457 -9.135 1.00 92.00 96 GLN A C 1
ATOM 794 O O . GLN A 1 96 ? -1.698 -3.039 -9.264 1.00 92.00 96 GLN A O 1
ATOM 799 N N . ILE A 1 97 ? 0.184 -2.658 -8.101 1.00 92.94 97 ILE A N 1
ATOM 800 C CA . ILE A 1 97 ? -0.080 -3.624 -7.041 1.00 92.94 97 ILE A CA 1
ATOM 801 C C . ILE A 1 97 ? -0.358 -2.856 -5.751 1.00 92.94 97 ILE A C 1
ATOM 803 O O . ILE A 1 97 ? 0.502 -2.084 -5.315 1.00 92.94 97 ILE A O 1
ATOM 807 N N . PRO A 1 98 ? -1.515 -3.056 -5.109 1.00 94.25 98 PRO A N 1
ATOM 808 C CA . PRO A 1 98 ? -1.806 -2.386 -3.859 1.00 94.25 98 PRO A CA 1
ATOM 809 C C . PRO A 1 98 ? -0.998 -2.965 -2.697 1.00 94.25 98 PRO A C 1
ATOM 811 O O . PRO A 1 98 ? -0.745 -4.171 -2.601 1.00 94.25 98 PRO A O 1
ATOM 814 N N . LEU A 1 99 ? -0.626 -2.074 -1.787 1.00 95.94 99 LEU A N 1
ATOM 815 C CA . LEU A 1 99 ? 0.080 -2.366 -0.553 1.00 95.94 99 LEU A CA 1
ATOM 816 C C . LEU A 1 99 ? -0.601 -1.607 0.581 1.00 95.94 99 LEU A C 1
ATOM 818 O O . LEU A 1 99 ? -0.643 -0.378 0.599 1.00 95.94 99 LEU A O 1
ATOM 822 N N . ILE A 1 100 ? -1.145 -2.343 1.536 1.00 96.38 100 ILE A N 1
ATOM 823 C CA . ILE A 1 100 ? -1.814 -1.769 2.691 1.00 96.38 100 ILE A CA 1
ATOM 824 C C . ILE A 1 100 ? -0.761 -1.475 3.748 1.00 96.38 100 ILE A C 1
ATOM 826 O O . ILE A 1 100 ? 0.031 -2.337 4.118 1.00 96.38 100 ILE A O 1
ATOM 830 N N . ARG A 1 101 ? -0.768 -0.260 4.271 1.00 94.88 101 ARG A N 1
ATOM 831 C CA . ARG A 1 101 ? 0.070 0.149 5.386 1.00 94.88 101 ARG A CA 1
ATOM 832 C C . ARG A 1 101 ? -0.787 0.302 6.629 1.00 94.88 101 ARG A C 1
ATOM 834 O O . ARG A 1 101 ? -1.815 0.971 6.576 1.00 94.88 101 ARG A O 1
ATOM 841 N N . VAL A 1 102 ? -0.349 -0.260 7.750 1.00 95.00 102 VAL A N 1
ATOM 842 C CA . VAL A 1 102 ? -1.020 -0.086 9.045 1.00 95.00 102 VAL A CA 1
ATOM 843 C C . VAL A 1 102 ? -0.043 0.368 10.119 1.00 95.00 102 VAL A C 1
ATOM 845 O O . VAL A 1 102 ? 1.093 -0.106 10.171 1.00 95.00 102 VAL A O 1
ATOM 848 N N . MET A 1 103 ? -0.477 1.302 10.964 1.00 92.19 103 MET A N 1
ATOM 849 C CA . MET A 1 103 ? 0.358 1.859 12.032 1.00 92.19 103 MET A CA 1
ATOM 850 C C . MET A 1 103 ? 0.626 0.808 13.110 1.00 92.19 103 MET A C 1
ATOM 852 O O . MET A 1 103 ? -0.296 0.115 13.541 1.00 92.19 103 MET A O 1
ATOM 856 N N . LYS A 1 104 ? 1.869 0.721 13.592 1.00 91.00 104 LYS A N 1
ATOM 857 C CA . LYS A 1 104 ? 2.192 -0.111 14.757 1.00 91.00 104 LYS A CA 1
ATOM 858 C C . LYS A 1 104 ? 1.679 0.525 16.051 1.00 91.00 104 LYS A C 1
ATOM 860 O O . LYS A 1 104 ? 1.775 1.735 16.246 1.00 91.00 104 LYS A O 1
ATOM 865 N N . ASP A 1 105 ? 1.216 -0.306 16.982 1.00 83.50 105 ASP A N 1
ATOM 866 C CA . ASP A 1 105 ? 1.018 0.108 18.373 1.00 83.50 105 ASP A CA 1
ATOM 867 C C . ASP A 1 105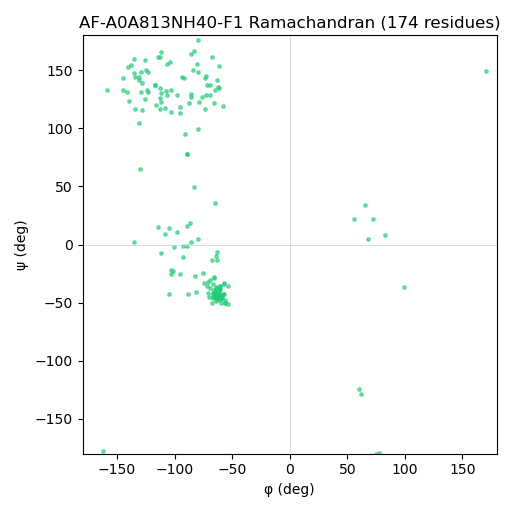 ? 2.301 -0.136 19.182 1.00 83.50 105 ASP A C 1
ATOM 869 O O . ASP A 1 105 ? 2.449 -1.133 19.884 1.00 83.50 105 ASP A O 1
ATOM 873 N N . ASP A 1 106 ? 3.282 0.749 19.018 1.00 72.38 106 ASP A N 1
ATOM 874 C CA . ASP A 1 106 ? 4.565 0.705 19.732 1.00 72.38 106 ASP A CA 1
ATOM 875 C C . ASP A 1 106 ? 4.597 1.636 20.962 1.00 72.38 106 ASP A C 1
ATOM 877 O O . ASP A 1 106 ? 5.660 1.899 21.532 1.00 72.38 106 ASP A O 1
ATOM 881 N N . GLY A 1 107 ? 3.437 2.174 21.360 1.00 61.31 107 GLY A N 1
ATOM 882 C CA . GLY A 1 107 ? 3.321 3.173 22.424 1.00 61.31 107 GLY A CA 1
ATOM 883 C C . GLY A 1 107 ? 3.920 4.546 22.082 1.00 61.31 107 GLY A C 1
ATOM 884 O O . GLY A 1 107 ? 3.935 5.426 22.943 1.00 61.31 107 GLY A O 1
ATOM 885 N N . LYS A 1 108 ? 4.395 4.765 20.848 1.00 58.00 108 LYS A N 1
ATOM 886 C CA . LYS A 1 108 ? 4.938 6.040 20.360 1.00 58.00 108 LYS A CA 1
ATOM 887 C C . LYS A 1 108 ? 4.012 6.642 19.297 1.00 58.00 108 LYS A C 1
ATOM 889 O O . LYS A 1 108 ? 3.094 6.002 18.781 1.00 58.00 108 LYS A O 1
ATOM 894 N N . GLN A 1 109 ? 4.211 7.921 18.983 1.00 54.44 109 GLN A N 1
ATOM 895 C CA . GLN A 1 109 ? 3.644 8.548 17.779 1.00 54.44 109 GLN A CA 1
ATOM 896 C C . GLN A 1 109 ? 4.555 8.257 16.574 1.00 54.44 109 GLN A C 1
ATOM 898 O O . GLN A 1 109 ? 5.008 9.179 15.901 1.00 54.44 109 GLN A O 1
ATOM 903 N N . SER A 1 110 ? 4.937 6.993 16.367 1.00 57.59 110 SER A N 1
ATOM 904 C CA . SER A 1 110 ? 5.867 6.645 15.296 1.00 57.59 110 SER A CA 1
ATOM 905 C C . SER A 1 110 ? 5.154 6.560 13.944 1.00 57.59 110 SER A C 1
ATOM 907 O O . SER A 1 110 ? 3.950 6.321 13.843 1.00 57.59 110 SER A O 1
ATOM 909 N N . VAL A 1 111 ? 5.936 6.769 12.887 1.00 67.06 111 VAL A N 1
ATOM 910 C CA . VAL A 1 111 ? 5.577 6.420 11.505 1.00 67.06 111 VAL A CA 1
ATOM 911 C C . VAL A 1 111 ? 5.797 4.928 11.228 1.00 67.06 111 VAL A C 1
ATOM 913 O O . VAL A 1 111 ? 5.624 4.477 10.092 1.00 67.06 111 VAL A O 1
ATOM 916 N N . ASP A 1 112 ? 6.178 4.151 12.247 1.00 86.44 112 ASP A N 1
ATOM 917 C CA . ASP A 1 112 ? 6.488 2.743 12.081 1.00 86.44 112 ASP A CA 1
ATOM 918 C C . ASP A 1 112 ? 5.226 1.997 11.674 1.00 86.44 112 ASP A C 1
ATOM 920 O O . ASP A 1 112 ? 4.138 2.157 12.236 1.00 86.44 112 ASP A O 1
ATOM 924 N N . SER A 1 113 ? 5.391 1.172 10.652 1.00 92.88 113 SER A N 1
ATOM 925 C CA . SER A 1 113 ? 4.272 0.560 9.961 1.00 92.88 113 SER A CA 1
ATOM 926 C C . SER A 1 113 ? 4.532 -0.915 9.730 1.00 92.88 113 SER A C 1
ATOM 928 O O . SER A 1 113 ? 5.664 -1.309 9.448 1.00 92.88 113 SER A O 1
ATOM 930 N N . TYR A 1 114 ? 3.476 -1.719 9.825 1.00 95.75 114 TYR A N 1
ATOM 931 C CA . TYR A 1 114 ? 3.429 -2.984 9.105 1.00 95.75 114 TYR A CA 1
ATOM 932 C C . TYR A 1 114 ? 2.944 -2.718 7.681 1.00 95.75 114 TYR A C 1
ATOM 934 O O . TYR A 1 114 ? 2.134 -1.813 7.449 1.00 95.75 114 TYR A O 1
ATOM 942 N N . PHE A 1 115 ? 3.400 -3.539 6.744 1.00 96.62 115 PHE A N 1
ATOM 943 C CA . PHE A 1 115 ? 2.911 -3.530 5.370 1.00 96.62 115 PHE A CA 1
ATOM 944 C C . PHE A 1 115 ? 2.256 -4.872 5.066 1.00 96.62 115 PHE A C 1
ATOM 946 O O . PHE A 1 115 ? 2.758 -5.915 5.474 1.00 96.62 115 PHE A O 1
ATOM 953 N N . ILE A 1 116 ? 1.118 -4.850 4.388 1.00 97.25 116 ILE A N 1
ATOM 954 C CA . ILE A 1 116 ? 0.317 -6.022 4.057 1.00 97.25 116 ILE A CA 1
ATOM 955 C C . ILE A 1 116 ? 0.049 -5.961 2.559 1.00 97.25 116 ILE A C 1
ATOM 957 O O . ILE A 1 116 ? -0.583 -5.020 2.082 1.00 97.25 116 ILE A O 1
ATOM 961 N N . ASP A 1 117 ? 0.558 -6.921 1.798 1.00 95.06 117 ASP A N 1
ATOM 962 C CA . ASP A 1 117 ? 0.287 -6.955 0.360 1.00 95.06 117 ASP A CA 1
ATOM 963 C C . ASP A 1 117 ? -1.091 -7.549 0.040 1.00 95.06 117 ASP A C 1
ATOM 965 O O . ASP A 1 117 ? -1.808 -8.027 0.916 1.00 95.06 117 ASP A O 1
ATOM 969 N N . HIS A 1 118 ? -1.458 -7.540 -1.239 1.00 90.62 118 HIS A N 1
ATOM 970 C CA . HIS A 1 118 ? -2.719 -8.094 -1.734 1.00 90.62 118 HIS A CA 1
ATOM 971 C C . HIS A 1 118 ? -2.900 -9.612 -1.535 1.00 90.62 118 HIS A C 1
ATOM 973 O O . HIS A 1 118 ? -4.023 -10.092 -1.642 1.00 90.62 118 HIS A O 1
ATOM 979 N N . PHE A 1 119 ? -1.842 -10.361 -1.198 1.00 90.38 119 PHE A N 1
ATOM 980 C CA . PHE A 1 119 ? -1.929 -11.769 -0.773 1.00 90.38 119 PHE A CA 1
ATOM 981 C C . PHE A 1 119 ? -2.032 -11.912 0.753 1.00 90.38 119 PHE A C 1
ATOM 983 O O . PHE A 1 119 ? -2.083 -13.012 1.305 1.00 90.38 119 PHE A O 1
ATOM 990 N N . GLY A 1 120 ? -2.002 -10.792 1.471 1.00 92.62 120 GLY A N 1
ATOM 991 C CA . GLY A 1 120 ? -2.016 -10.731 2.916 1.00 92.62 120 GLY A CA 1
ATOM 992 C C . GLY A 1 120 ? -0.710 -11.183 3.565 1.00 92.62 120 GLY A C 1
ATOM 993 O O . GLY A 1 120 ? -0.724 -11.577 4.733 1.00 92.62 120 GLY A O 1
ATOM 994 N N . ARG A 1 121 ? 0.420 -11.166 2.859 1.00 94.75 121 ARG A N 1
ATOM 995 C CA . ARG A 1 121 ? 1.724 -11.338 3.513 1.00 94.75 121 ARG A CA 1
ATOM 996 C C . ARG A 1 121 ? 2.033 -10.077 4.302 1.00 94.75 121 ARG A C 1
ATOM 998 O O . ARG A 1 121 ? 1.787 -8.974 3.823 1.00 94.75 121 ARG A O 1
ATOM 1005 N N . VAL A 1 122 ? 2.539 -10.257 5.518 1.00 95.94 122 VAL A N 1
ATOM 1006 C CA . VAL A 1 122 ? 2.808 -9.161 6.452 1.00 95.94 122 VAL A CA 1
ATOM 1007 C C . VAL A 1 122 ? 4.308 -8.934 6.533 1.00 95.94 122 VAL A C 1
ATOM 1009 O O . VAL A 1 122 ? 5.059 -9.871 6.796 1.00 95.94 122 VAL A O 1
ATOM 1012 N N . TYR A 1 123 ? 4.711 -7.685 6.352 1.00 95.75 123 TYR A N 1
ATOM 1013 C CA . TYR A 1 123 ? 6.084 -7.220 6.445 1.00 95.75 123 TYR A CA 1
ATOM 1014 C C . TYR A 1 123 ? 6.230 -6.308 7.657 1.00 95.75 123 TYR A C 1
ATOM 1016 O O . TYR A 1 123 ? 5.379 -5.451 7.918 1.00 95.75 123 TYR A O 1
ATOM 1024 N N . PHE A 1 124 ? 7.299 -6.517 8.420 1.00 93.44 124 PHE A N 1
ATOM 1025 C CA . PHE A 1 124 ? 7.493 -5.869 9.716 1.00 93.44 124 PHE A CA 1
ATOM 1026 C C . PHE A 1 124 ? 7.890 -4.403 9.600 1.00 93.44 124 PHE A C 1
ATOM 1028 O O . PHE A 1 124 ? 7.643 -3.649 10.530 1.00 93.44 124 PHE A O 1
ATOM 1035 N N . ASP A 1 125 ? 8.486 -3.994 8.491 1.00 93.75 125 ASP A N 1
ATOM 1036 C CA . ASP A 1 125 ? 8.850 -2.617 8.181 1.00 93.75 125 ASP A CA 1
ATOM 1037 C C . ASP A 1 125 ? 9.108 -2.483 6.670 1.00 93.75 125 ASP A C 1
ATOM 1039 O O . ASP A 1 125 ? 8.915 -3.433 5.902 1.00 93.75 125 ASP A O 1
ATOM 1043 N N . TRP A 1 126 ? 9.500 -1.284 6.233 1.00 94.50 126 TRP A N 1
ATOM 1044 C CA . TRP A 1 126 ? 9.723 -0.990 4.819 1.00 94.50 126 TRP A CA 1
ATOM 1045 C C . TRP A 1 126 ? 10.905 -1.768 4.233 1.00 94.50 126 TRP A C 1
ATOM 1047 O O . TRP A 1 126 ? 10.823 -2.264 3.111 1.00 94.50 126 TRP A O 1
ATOM 1057 N N . SER A 1 127 ? 11.985 -1.920 5.002 1.00 93.31 127 SER A N 1
ATOM 1058 C CA . SER A 1 127 ? 13.161 -2.685 4.582 1.00 93.31 127 SER A CA 1
ATOM 1059 C C . SER A 1 127 ? 12.802 -4.155 4.386 1.00 93.31 127 SER A C 1
ATOM 1061 O O . SER A 1 127 ? 13.093 -4.725 3.337 1.00 93.31 127 SER A O 1
ATOM 1063 N N . ASN A 1 128 ? 12.072 -4.741 5.338 1.00 93.50 128 ASN A N 1
ATOM 1064 C CA . ASN A 1 128 ? 11.583 -6.109 5.244 1.00 93.50 128 ASN A CA 1
ATOM 1065 C C . ASN A 1 128 ? 10.654 -6.307 4.036 1.00 93.50 128 ASN A C 1
AT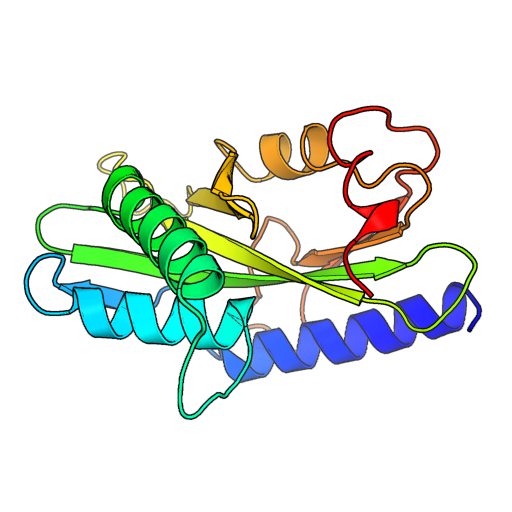OM 1067 O O . ASN A 1 128 ? 10.753 -7.328 3.360 1.00 93.50 128 ASN A O 1
ATOM 1071 N N . PHE A 1 129 ? 9.800 -5.330 3.712 1.00 93.94 129 PHE A N 1
ATOM 1072 C CA . PHE A 1 129 ? 9.014 -5.361 2.476 1.00 93.94 129 PHE A CA 1
ATOM 1073 C C . PHE A 1 129 ? 9.912 -5.407 1.229 1.00 93.94 129 PHE A C 1
ATOM 1075 O O . PHE A 1 129 ? 9.733 -6.285 0.391 1.00 93.94 129 PHE A O 1
ATOM 1082 N N . LEU A 1 130 ? 10.904 -4.521 1.108 1.00 91.88 130 LEU A N 1
ATOM 1083 C CA . LEU A 1 130 ? 11.793 -4.474 -0.063 1.00 91.88 130 LEU A CA 1
ATOM 1084 C C . LEU A 1 130 ? 12.687 -5.719 -0.220 1.00 91.88 130 LEU A C 1
ATOM 1086 O O . LEU A 1 130 ? 13.114 -6.037 -1.337 1.00 91.88 130 LEU A O 1
ATOM 1090 N N . GLU A 1 131 ? 13.010 -6.385 0.888 1.00 90.00 131 GLU A N 1
ATOM 1091 C CA . GLU A 1 131 ? 13.826 -7.602 0.922 1.00 90.00 131 GLU A CA 1
ATOM 1092 C C . GLU A 1 131 ? 13.017 -8.861 0.585 1.00 90.00 131 GLU A C 1
ATOM 1094 O O . GLU A 1 131 ? 13.498 -9.700 -0.176 1.00 90.00 131 GLU A O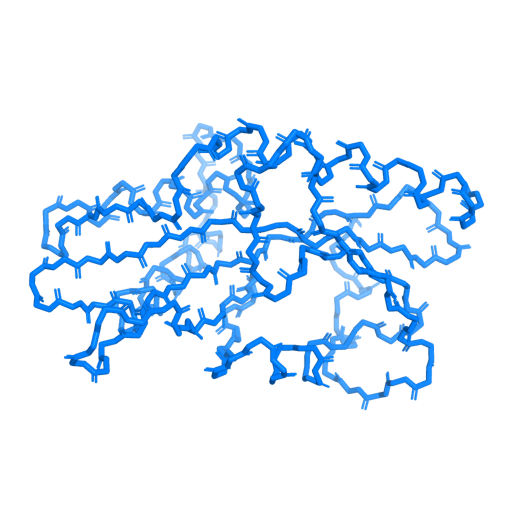 1
ATOM 1099 N N . GLU A 1 132 ? 11.788 -8.975 1.097 1.00 89.19 132 GLU A N 1
ATOM 1100 C CA . GLU A 1 132 ? 10.980 -10.202 1.020 1.00 89.19 132 GLU A CA 1
ATOM 1101 C C . GLU A 1 132 ? 9.869 -10.151 -0.052 1.00 89.19 132 GLU A C 1
ATOM 1103 O O . GLU A 1 132 ? 9.384 -11.190 -0.512 1.00 89.19 132 GLU A O 1
ATOM 1108 N N . ASN A 1 133 ? 9.427 -8.962 -0.480 1.00 88.88 133 ASN A N 1
ATOM 1109 C CA . ASN A 1 133 ? 8.458 -8.788 -1.569 1.00 88.88 133 ASN A CA 1
ATOM 1110 C C . ASN A 1 133 ? 9.185 -8.687 -2.917 1.00 88.88 133 ASN A C 1
ATOM 1112 O O . ASN A 1 133 ? 9.393 -7.607 -3.475 1.00 88.88 133 ASN A O 1
ATOM 1116 N N . VAL A 1 134 ? 9.612 -9.838 -3.435 1.00 86.50 134 VAL A N 1
ATOM 1117 C CA . VAL A 1 134 ? 10.420 -9.892 -4.655 1.00 86.50 134 VAL A CA 1
ATOM 1118 C C . VAL A 1 134 ? 9.635 -10.446 -5.839 1.00 86.50 134 VAL A C 1
ATOM 1120 O O . VAL A 1 134 ? 9.235 -11.613 -5.845 1.00 86.50 134 VAL A O 1
ATOM 1123 N N . LEU A 1 135 ? 9.465 -9.607 -6.862 1.00 85.81 135 LEU A N 1
ATOM 1124 C CA . LEU A 1 135 ? 8.954 -9.964 -8.181 1.00 85.81 135 LEU A CA 1
ATOM 1125 C C . LEU A 1 135 ? 10.140 -10.327 -9.092 1.00 85.81 135 LEU A C 1
ATOM 1127 O O . LEU A 1 135 ? 10.790 -9.468 -9.683 1.00 85.81 135 LEU A O 1
ATOM 1131 N N . ASP A 1 136 ? 10.441 -11.622 -9.184 1.00 83.88 136 ASP A N 1
ATOM 1132 C CA . ASP A 1 136 ? 11.605 -12.152 -9.911 1.00 83.88 136 ASP A CA 1
ATOM 1133 C C . ASP A 1 136 ? 11.600 -11.735 -11.399 1.00 83.88 136 ASP A C 1
ATOM 1135 O O . ASP A 1 136 ? 10.666 -12.038 -12.155 1.00 83.88 136 ASP A O 1
ATOM 1139 N N . GLY A 1 137 ? 12.640 -11.009 -11.818 1.00 85.12 137 GLY A N 1
ATOM 1140 C CA . GLY A 1 137 ? 12.754 -10.469 -13.179 1.00 85.12 137 GLY A CA 1
ATOM 1141 C C . GLY A 1 137 ? 12.007 -9.155 -13.440 1.00 85.12 137 GLY A C 1
ATOM 1142 O O . GLY A 1 137 ? 11.932 -8.739 -14.597 1.00 85.12 137 GLY A O 1
ATOM 1143 N N . TRP A 1 138 ? 11.448 -8.504 -12.414 1.00 90.31 138 TRP A N 1
ATOM 1144 C CA . TRP A 1 138 ? 10.711 -7.244 -12.553 1.00 90.31 138 TRP A CA 1
ATOM 1145 C C . TRP A 1 138 ? 11.526 -6.027 -12.084 1.00 90.31 138 TRP A C 1
ATOM 1147 O O . TRP A 1 138 ? 12.431 -6.111 -11.255 1.00 90.31 138 TRP A O 1
ATOM 1157 N N . TRP A 1 139 ? 11.165 -4.857 -12.597 1.00 93.06 139 TRP A N 1
ATOM 1158 C CA . TRP A 1 139 ? 11.415 -3.561 -11.983 1.00 93.06 139 TRP A CA 1
ATOM 1159 C C . TRP A 1 139 ? 10.209 -3.151 -11.151 1.00 93.06 139 TRP A C 1
ATOM 1161 O O . TRP A 1 139 ? 9.073 -3.361 -11.572 1.00 93.06 139 TRP A O 1
ATOM 1171 N N . ILE A 1 140 ? 10.453 -2.492 -10.022 1.00 94.50 140 ILE A N 1
ATOM 1172 C CA . ILE A 1 140 ? 9.405 -1.852 -9.227 1.00 94.50 140 ILE A CA 1
ATOM 1173 C C . ILE A 1 140 ? 9.712 -0.375 -8.998 1.00 94.50 140 ILE A C 1
ATOM 1175 O O . ILE A 1 140 ? 10.873 0.036 -8.961 1.00 94.50 140 ILE A O 1
ATOM 1179 N N . CYS A 1 141 ? 8.654 0.411 -8.858 1.00 96.19 141 CYS A N 1
ATOM 1180 C CA . CYS A 1 141 ? 8.661 1.811 -8.478 1.00 96.19 141 CYS A CA 1
ATOM 1181 C C . CYS A 1 141 ? 7.740 1.980 -7.275 1.00 96.19 141 CYS A C 1
ATOM 1183 O O . CYS A 1 141 ? 6.562 1.617 -7.340 1.00 96.19 141 CYS A O 1
ATOM 1185 N N . VAL A 1 142 ? 8.276 2.548 -6.202 1.00 96.25 142 VAL A N 1
ATOM 1186 C CA . VAL A 1 142 ? 7.610 2.648 -4.901 1.00 96.25 142 VAL A CA 1
ATOM 1187 C C . VAL A 1 142 ? 7.832 4.025 -4.278 1.00 96.25 142 VAL A C 1
ATOM 1189 O O . VAL A 1 142 ? 8.833 4.666 -4.602 1.00 96.25 142 VAL A O 1
ATOM 1192 N N . PRO A 1 143 ? 6.939 4.494 -3.390 1.00 94.62 143 PRO A N 1
ATOM 1193 C CA . PRO A 1 143 ? 7.204 5.684 -2.593 1.00 94.62 143 PRO A CA 1
ATOM 1194 C C . PRO A 1 143 ? 8.403 5.463 -1.666 1.00 94.62 143 PRO A C 1
ATOM 1196 O O . PRO A 1 143 ? 8.565 4.387 -1.082 1.00 94.62 143 PRO A O 1
ATOM 1199 N N . LYS A 1 144 ? 9.229 6.494 -1.500 1.00 92.31 144 LYS A N 1
ATOM 1200 C CA . LYS A 1 144 ? 10.392 6.451 -0.611 1.00 92.31 144 LYS A CA 1
ATOM 1201 C C . LYS A 1 144 ? 9.940 6.206 0.830 1.00 92.31 144 LYS A C 1
ATOM 1203 O O . LYS A 1 144 ? 8.987 6.819 1.307 1.00 92.31 144 LYS A O 1
ATOM 1208 N N . ASN A 1 145 ? 10.614 5.297 1.534 1.00 91.12 145 ASN A N 1
ATOM 1209 C CA . ASN A 1 145 ? 10.285 4.908 2.916 1.00 91.12 145 ASN A CA 1
ATOM 1210 C C . ASN A 1 145 ? 8.833 4.421 3.140 1.00 91.12 145 ASN A C 1
ATOM 1212 O O . ASN A 1 145 ? 8.333 4.482 4.265 1.00 91.12 145 ASN A O 1
ATOM 1216 N N . GLY A 1 146 ? 8.125 3.966 2.097 1.00 91.25 146 GLY A N 1
ATOM 1217 C CA . GLY A 1 146 ? 6.739 3.503 2.235 1.00 91.25 146 GLY A CA 1
ATOM 1218 C C . GLY A 1 146 ? 5.768 4.623 2.628 1.00 91.25 146 GLY A C 1
ATOM 1219 O O . GLY A 1 146 ? 4.831 4.400 3.403 1.00 91.25 146 GLY A O 1
ATOM 1220 N N . LEU A 1 147 ? 6.031 5.841 2.148 1.00 89.88 147 LEU A N 1
ATOM 1221 C CA . LEU A 1 147 ? 5.314 7.069 2.477 1.00 89.88 147 LEU A CA 1
ATOM 1222 C C . LEU A 1 147 ? 5.140 7.922 1.221 1.00 89.88 147 LEU A C 1
ATOM 1224 O O . LEU A 1 147 ? 6.122 8.318 0.602 1.00 89.88 147 LEU A O 1
ATOM 1228 N N . TYR A 1 148 ? 3.901 8.271 0.885 1.00 88.88 148 TYR A N 1
ATOM 1229 C CA . TYR A 1 148 ? 3.678 9.388 -0.025 1.00 88.88 148 TYR A CA 1
ATOM 1230 C C . TYR A 1 148 ? 3.976 10.696 0.703 1.00 88.88 148 TYR A C 1
ATOM 1232 O O . TYR A 1 148 ? 3.515 10.907 1.828 1.00 88.88 148 TYR A O 1
ATOM 1240 N N . SER A 1 149 ? 4.802 11.541 0.093 1.00 73.88 149 SER A N 1
ATOM 1241 C CA . SER A 1 149 ? 5.171 12.832 0.657 1.00 73.88 149 SER A CA 1
ATOM 1242 C C . SER A 1 149 ? 4.065 13.863 0.422 1.00 73.88 149 SER A C 1
ATOM 1244 O O . SER A 1 149 ? 3.373 13.844 -0.591 1.00 73.88 149 SER A O 1
ATOM 1246 N N . VAL A 1 150 ? 3.935 14.809 1.355 1.00 66.44 150 VAL A N 1
ATOM 1247 C CA . VAL A 1 150 ? 3.037 15.979 1.233 1.00 66.44 150 VAL A CA 1
ATOM 1248 C C . VAL A 1 150 ? 3.746 17.138 0.501 1.00 66.44 150 VAL A C 1
ATOM 1250 O O . VAL A 1 150 ? 3.396 18.305 0.640 1.00 66.44 150 VAL A O 1
ATOM 1253 N N . THR A 1 151 ? 4.821 16.837 -0.228 1.00 70.00 151 THR A N 1
ATOM 1254 C CA . THR A 1 151 ? 5.587 17.810 -1.016 1.00 70.00 151 THR A CA 1
ATOM 1255 C C . THR A 1 151 ? 4.964 17.986 -2.400 1.00 70.00 151 THR A C 1
ATOM 1257 O O . THR A 1 151 ? 4.174 17.153 -2.837 1.00 70.00 151 THR A O 1
ATOM 1260 N N . GLU A 1 152 ? 5.332 19.058 -3.110 1.00 77.31 152 GLU A N 1
ATOM 1261 C CA . GLU A 1 152 ? 4.846 19.308 -4.480 1.00 77.31 152 GLU A CA 1
ATOM 1262 C C . GLU A 1 152 ? 5.159 18.141 -5.435 1.00 77.31 152 GLU A C 1
ATOM 1264 O O . GLU A 1 152 ? 4.353 17.822 -6.306 1.00 77.31 152 GLU A O 1
ATOM 1269 N N . GLU A 1 153 ? 6.291 17.461 -5.223 1.00 88.25 153 GLU A N 1
ATOM 1270 C CA . GLU A 1 153 ? 6.687 16.262 -5.963 1.00 88.25 153 GLU A CA 1
ATOM 1271 C C . GLU A 1 153 ? 6.789 15.046 -5.040 1.00 88.25 153 GLU A C 1
ATOM 1273 O O . GLU A 1 153 ? 7.346 15.132 -3.942 1.00 88.25 153 GLU A O 1
ATOM 1278 N N . VAL A 1 154 ? 6.280 13.903 -5.500 1.00 91.25 154 VAL A N 1
ATOM 1279 C CA . VAL A 1 154 ? 6.369 12.631 -4.782 1.00 91.25 154 VAL A CA 1
ATOM 1280 C C . VAL A 1 154 ? 7.809 12.105 -4.760 1.00 91.25 154 VAL A C 1
ATOM 1282 O O . VAL A 1 154 ? 8.459 11.956 -5.797 1.00 91.25 154 VAL A O 1
ATOM 1285 N N . GLU A 1 155 ? 8.312 11.758 -3.575 1.00 93.50 155 GLU A N 1
ATOM 1286 C CA . GLU A 1 155 ? 9.586 11.045 -3.460 1.00 93.50 155 GLU A CA 1
ATOM 1287 C C . GLU A 1 155 ? 9.401 9.548 -3.762 1.00 93.50 155 GLU A C 1
ATOM 1289 O O . GLU A 1 155 ? 8.636 8.854 -3.089 1.00 93.50 155 GLU A O 1
ATOM 1294 N N . ILE A 1 156 ? 10.130 9.026 -4.752 1.00 95.44 156 ILE A N 1
ATOM 1295 C CA . ILE A 1 156 ? 10.021 7.627 -5.199 1.00 95.44 156 ILE A CA 1
ATOM 1296 C C . ILE A 1 156 ? 11.385 6.976 -5.421 1.00 95.44 156 ILE A C 1
ATOM 1298 O O . ILE A 1 156 ? 12.384 7.650 -5.677 1.00 95.44 156 ILE A O 1
ATOM 1302 N N . GLU A 1 157 ? 11.401 5.646 -5.410 1.00 96.44 157 GLU A N 1
ATOM 1303 C CA . GLU A 1 157 ? 12.582 4.822 -5.654 1.00 96.44 157 GLU A CA 1
ATOM 1304 C C . GLU A 1 157 ? 12.282 3.723 -6.680 1.00 96.44 157 GLU A C 1
ATOM 1306 O O . GLU A 1 157 ? 11.185 3.160 -6.720 1.00 96.44 157 GLU A O 1
ATOM 1311 N N . PHE A 1 158 ? 13.276 3.414 -7.519 1.00 95.69 158 PHE A N 1
ATOM 1312 C CA . PHE A 1 158 ? 13.207 2.340 -8.508 1.00 95.69 158 PHE A CA 1
ATOM 1313 C C . PHE A 1 158 ? 14.160 1.213 -8.133 1.00 95.69 158 PHE A C 1
ATOM 1315 O O . PHE A 1 158 ? 15.355 1.451 -7.955 1.00 95.69 158 PHE A O 1
ATOM 1322 N N . TYR A 1 159 ? 13.663 -0.021 -8.129 1.00 93.56 159 TYR A N 1
ATOM 1323 C CA . TYR A 1 159 ? 14.467 -1.205 -7.843 1.00 93.56 159 TYR A CA 1
ATOM 1324 C C . TYR A 1 159 ? 14.392 -2.195 -8.996 1.00 93.56 159 TYR A C 1
ATOM 1326 O O . TYR A 1 159 ? 13.307 -2.535 -9.462 1.00 93.56 159 TYR A O 1
ATOM 1334 N N . ASN A 1 160 ? 15.554 -2.679 -9.430 1.00 91.75 160 ASN A N 1
ATOM 1335 C CA . ASN A 1 160 ? 15.650 -3.839 -10.305 1.00 91.75 160 ASN A CA 1
ATOM 1336 C C . ASN A 1 160 ? 15.687 -5.107 -9.441 1.00 91.75 160 ASN A C 1
ATOM 1338 O O . ASN A 1 160 ? 16.574 -5.247 -8.598 1.00 91.75 160 ASN A O 1
ATOM 1342 N N . GLN A 1 161 ? 14.743 -6.021 -9.647 1.00 88.38 161 GLN A N 1
ATOM 1343 C CA . GLN A 1 161 ? 14.640 -7.284 -8.917 1.00 88.38 161 GLN A CA 1
ATOM 1344 C C . GLN A 1 161 ? 15.091 -8.500 -9.752 1.00 88.38 161 GLN A C 1
ATOM 1346 O O . GLN A 1 161 ? 14.859 -9.630 -9.342 1.00 88.38 161 GLN A O 1
ATOM 1351 N N . THR A 1 162 ? 15.782 -8.294 -10.885 1.00 79.06 162 THR A N 1
ATOM 1352 C CA . THR A 1 162 ? 16.218 -9.370 -11.808 1.00 79.06 162 THR A CA 1
ATOM 1353 C C . THR A 1 162 ? 17.094 -10.444 -11.154 1.00 79.06 162 THR A C 1
ATOM 1355 O O . THR A 1 162 ? 16.961 -11.610 -11.499 1.00 79.06 162 THR A O 1
ATOM 1358 N N . ASP A 1 163 ? 17.929 -10.081 -10.175 1.00 67.62 163 ASP A N 1
ATOM 1359 C CA . ASP A 1 163 ? 18.809 -11.033 -9.473 1.00 67.62 163 ASP A CA 1
ATOM 1360 C C . ASP A 1 163 ? 18.358 -11.306 -8.031 1.00 67.62 163 ASP A C 1
ATOM 1362 O O . ASP A 1 163 ? 19.076 -11.919 -7.236 1.00 67.62 163 ASP A O 1
ATOM 1366 N N . LYS A 1 164 ? 17.165 -10.830 -7.660 1.00 65.44 164 LYS A N 1
ATOM 1367 C CA . LYS A 1 164 ? 16.592 -11.077 -6.342 1.00 65.44 164 LYS A CA 1
ATOM 1368 C C . LYS A 1 164 ? 15.672 -12.290 -6.463 1.00 65.44 164 LYS A C 1
ATOM 1370 O O . LYS A 1 164 ? 14.639 -12.247 -7.117 1.00 65.44 164 LYS A O 1
ATOM 1375 N N . GLY A 1 165 ? 16.039 -13.395 -5.827 1.00 56.97 165 GLY A N 1
ATOM 1376 C CA . GLY A 1 165 ? 15.172 -14.564 -5.731 1.00 56.97 165 GLY A CA 1
ATOM 1377 C C . GLY A 1 165 ? 14.531 -14.670 -4.351 1.00 56.97 165 GLY A C 1
ATOM 1378 O O . GLY A 1 165 ? 15.259 -14.965 -3.406 1.00 56.97 165 GLY A O 1
ATOM 1379 N N . LYS A 1 166 ? 13.194 -14.514 -4.265 1.00 55.91 166 LYS A N 1
ATOM 1380 C CA . LYS A 1 166 ? 12.232 -15.447 -3.618 1.00 55.91 166 LYS A CA 1
ATOM 1381 C C . LYS A 1 166 ? 10.796 -14.873 -3.473 1.00 55.91 166 LYS A C 1
ATOM 1383 O O . LYS A 1 166 ? 10.585 -13.700 -3.223 1.00 55.91 166 LYS A O 1
ATOM 1388 N N . ILE A 1 167 ? 9.834 -15.808 -3.522 1.00 57.22 167 ILE A N 1
ATOM 1389 C CA . ILE A 1 167 ? 8.434 -15.812 -3.024 1.00 57.22 167 ILE A CA 1
ATOM 1390 C C . ILE A 1 167 ? 7.271 -15.523 -4.008 1.00 57.22 167 ILE A C 1
ATOM 1392 O O . ILE A 1 167 ? 6.277 -16.230 -3.906 1.00 57.22 167 ILE A O 1
ATOM 1396 N N . LEU A 1 168 ? 7.335 -14.638 -5.014 1.00 55.84 168 LEU A N 1
ATOM 1397 C CA . LEU A 1 168 ? 6.142 -14.369 -5.870 1.00 55.84 168 LEU A CA 1
ATOM 1398 C C . LEU A 1 168 ? 5.956 -15.266 -7.117 1.00 55.84 168 LEU A C 1
ATOM 1400 O O . LEU A 1 168 ? 5.160 -14.950 -7.998 1.00 55.84 168 LEU A O 1
ATOM 1404 N N . LYS A 1 169 ? 6.643 -16.415 -7.200 1.00 49.38 169 LYS A N 1
ATOM 1405 C CA . LYS A 1 169 ? 6.703 -17.265 -8.414 1.00 49.38 169 LYS A CA 1
ATOM 1406 C C . LYS A 1 169 ? 5.369 -17.882 -8.877 1.00 49.38 169 LYS A C 1
ATOM 1408 O O . LYS A 1 169 ? 5.329 -18.437 -9.971 1.00 49.38 169 LYS A O 1
ATOM 1413 N N . GLU A 1 170 ? 4.297 -17.797 -8.090 1.00 46.97 170 GLU A N 1
ATOM 1414 C CA . GLU A 1 170 ? 2.985 -18.361 -8.451 1.00 46.97 170 GLU A CA 1
ATOM 1415 C C . GLU A 1 170 ? 2.045 -17.372 -9.168 1.00 46.97 170 GLU A C 1
ATOM 1417 O O . GLU A 1 170 ? 1.049 -17.800 -9.747 1.00 46.97 170 GLU A O 1
ATOM 1422 N N . VAL A 1 171 ? 2.375 -16.074 -9.214 1.00 49.97 171 VAL A N 1
ATOM 1423 C CA . VAL A 1 171 ? 1.482 -15.027 -9.761 1.00 49.97 171 VAL A CA 1
ATOM 1424 C C . VAL A 1 171 ? 1.545 -14.915 -11.287 1.00 49.97 171 VAL A C 1
ATOM 1426 O O . VAL A 1 171 ? 0.535 -14.609 -11.916 1.00 49.97 171 VAL A O 1
ATOM 1429 N N . ASP A 1 172 ? 2.679 -15.276 -11.902 1.00 45.09 172 ASP A N 1
ATOM 1430 C CA . ASP A 1 172 ? 2.880 -15.233 -13.366 1.00 45.09 172 ASP A CA 1
ATOM 1431 C C . ASP A 1 172 ? 1.926 -16.179 -14.140 1.00 45.09 172 ASP A C 1
ATOM 1433 O O . ASP A 1 172 ? 1.924 -16.172 -15.368 1.00 45.09 172 ASP A O 1
ATOM 1437 N N . LYS A 1 173 ? 1.120 -17.017 -13.463 1.00 37.53 173 LYS A N 1
ATOM 1438 C CA . LYS A 1 173 ? 0.216 -17.975 -14.124 1.00 37.53 173 LYS A CA 1
ATOM 1439 C C . LYS A 1 173 ? -1.259 -17.582 -14.142 1.00 37.53 173 LYS A C 1
ATOM 1441 O O . LYS A 1 173 ? -1.960 -18.097 -15.013 1.00 37.53 173 LYS A O 1
ATOM 1446 N N . HIS A 1 174 ? -1.757 -16.765 -13.208 1.00 34.22 174 HIS A N 1
ATOM 1447 C CA . HIS A 1 174 ? -3.212 -16.654 -12.966 1.00 34.22 174 HIS A CA 1
ATOM 1448 C C . HIS A 1 174 ? -3.775 -15.239 -12.799 1.00 34.22 174 HIS A C 1
ATOM 1450 O O . HIS A 1 174 ? -4.980 -15.110 -12.605 1.00 34.22 174 HIS A O 1
ATOM 1456 N N . CYS A 1 175 ? -2.967 -14.188 -12.916 1.00 38.62 175 CYS A N 1
ATOM 1457 C CA . CYS A 1 175 ? -3.468 -12.822 -12.775 1.00 38.62 175 CYS A CA 1
ATOM 1458 C C . CYS A 1 175 ? -3.024 -11.936 -13.938 1.00 38.62 175 CYS A C 1
ATOM 1460 O O . CYS A 1 175 ? -2.238 -11.036 -13.692 1.00 38.62 175 CYS A O 1
ATOM 1462 N N . PHE A 1 176 ? -3.495 -12.239 -15.155 1.00 39.53 176 PHE A N 1
ATOM 1463 C CA . PHE A 1 176 ? -4.010 -11.324 -16.194 1.00 39.53 176 PHE A CA 1
ATOM 1464 C C . PHE A 1 176 ? -4.819 -12.147 -17.203 1.00 39.53 176 PHE A C 1
ATOM 1466 O O . PHE A 1 176 ? -4.333 -13.235 -17.591 1.00 39.53 176 PHE A O 1
#